Protein AF-A0A9D8KA42-F1 (afdb_monomer_lite)

Structure (mmCIF, N/CA/C/O backbone):
data_AF-A0A9D8KA42-F1
#
_entry.id   AF-A0A9D8KA42-F1
#
loop_
_atom_site.group_PDB
_atom_site.id
_atom_site.type_symbol
_atom_site.label_atom_id
_atom_site.label_alt_id
_atom_site.label_comp_id
_atom_site.label_asym_id
_atom_site.label_entity_id
_atom_site.label_seq_id
_atom_site.pdbx_PDB_ins_code
_atom_site.Cartn_x
_atom_site.Cartn_y
_atom_site.Cartn_z
_atom_site.occupancy
_atom_site.B_iso_or_equiv
_atom_site.auth_seq_id
_atom_site.auth_comp_id
_atom_site.auth_asym_id
_atom_site.auth_atom_id
_atom_site.pdbx_PDB_model_num
ATOM 1 N N . MET A 1 1 ? 6.229 -28.661 -0.847 1.00 36.81 1 MET A N 1
ATOM 2 C CA . MET A 1 1 ? 7.325 -27.933 -0.172 1.00 36.81 1 MET A CA 1
ATOM 3 C C . MET A 1 1 ? 6.793 -26.541 0.061 1.00 36.81 1 MET A C 1
ATOM 5 O O . MET A 1 1 ? 6.858 -25.709 -0.834 1.00 36.81 1 MET A O 1
ATOM 9 N N . ASP A 1 2 ? 6.141 -26.380 1.206 1.00 34.28 2 ASP A N 1
ATOM 10 C CA . ASP A 1 2 ? 5.411 -25.180 1.588 1.00 34.28 2 ASP A CA 1
ATOM 11 C C . ASP A 1 2 ? 6.382 -24.080 2.011 1.00 34.28 2 ASP A C 1
ATOM 13 O O . ASP A 1 2 ? 7.160 -24.242 2.952 1.00 34.28 2 ASP A O 1
ATOM 17 N N . PHE A 1 3 ? 6.333 -22.954 1.304 1.00 37.03 3 PHE A N 1
ATOM 18 C CA . PHE A 1 3 ? 6.950 -21.706 1.737 1.00 37.03 3 PHE A CA 1
ATOM 19 C C . PHE A 1 3 ? 6.031 -21.055 2.778 1.00 37.03 3 PHE A C 1
ATOM 21 O O . PHE A 1 3 ? 5.255 -20.153 2.481 1.00 37.03 3 PHE A O 1
ATOM 28 N N . VAL A 1 4 ? 6.108 -21.541 4.016 1.00 38.97 4 VAL A N 1
ATOM 29 C CA . VAL A 1 4 ? 5.538 -20.866 5.188 1.00 38.97 4 VAL A CA 1
ATOM 30 C C . VAL A 1 4 ? 6.680 -20.144 5.891 1.00 38.97 4 VAL A C 1
ATOM 32 O O . VAL A 1 4 ? 7.313 -20.665 6.803 1.00 38.97 4 VAL A O 1
ATOM 35 N N . LEU A 1 5 ? 6.963 -18.929 5.429 1.00 41.00 5 LEU A N 1
ATOM 36 C CA . LEU A 1 5 ? 7.750 -17.942 6.167 1.00 41.00 5 LEU A CA 1
ATOM 37 C C . LEU A 1 5 ? 6.760 -17.051 6.936 1.00 41.00 5 LEU A C 1
ATOM 39 O O . LEU A 1 5 ? 6.609 -15.867 6.661 1.00 41.00 5 LEU A O 1
ATOM 43 N N . LEU A 1 6 ? 6.033 -17.658 7.883 1.00 40.06 6 LEU A N 1
ATOM 44 C CA . LEU A 1 6 ? 5.307 -16.918 8.915 1.00 40.06 6 LEU A CA 1
ATOM 45 C C . LEU A 1 6 ? 6.315 -16.546 10.006 1.00 40.06 6 LEU A C 1
ATOM 47 O O . LEU A 1 6 ? 6.725 -17.384 10.811 1.00 40.06 6 LEU A O 1
ATOM 51 N N . ALA A 1 7 ? 6.728 -15.282 10.023 1.00 50.81 7 ALA A N 1
ATOM 52 C CA . ALA A 1 7 ? 7.429 -14.708 11.157 1.00 50.81 7 ALA A CA 1
ATOM 53 C C . ALA A 1 7 ? 6.509 -14.758 12.388 1.00 50.81 7 ALA A C 1
ATOM 55 O O . ALA A 1 7 ? 5.419 -14.188 12.398 1.00 50.81 7 ALA A O 1
ATOM 56 N N . CYS A 1 8 ? 6.950 -15.462 13.428 1.00 40.59 8 CYS A N 1
ATOM 57 C CA . CYS A 1 8 ? 6.295 -15.486 14.728 1.00 40.59 8 CYS A CA 1
ATOM 58 C C . CYS A 1 8 ? 6.503 -14.114 15.397 1.00 40.59 8 CYS A C 1
ATOM 60 O O . CYS A 1 8 ? 7.570 -13.844 15.946 1.00 40.59 8 CYS A O 1
ATOM 62 N N . TRP A 1 9 ? 5.518 -13.220 15.287 1.00 43.12 9 TRP A N 1
ATOM 63 C CA . TRP A 1 9 ? 5.497 -11.932 15.988 1.00 43.12 9 TRP A CA 1
ATOM 64 C C . TRP A 1 9 ? 4.938 -12.129 17.406 1.00 43.12 9 TRP A C 1
ATOM 66 O O . TRP A 1 9 ? 3.907 -12.774 17.603 1.00 43.12 9 TRP A O 1
ATOM 76 N N . ALA A 1 10 ? 5.655 -11.624 18.410 1.00 41.06 10 ALA A N 1
ATOM 77 C CA . ALA A 1 10 ? 5.370 -11.840 19.825 1.00 41.06 10 ALA A CA 1
ATOM 78 C C . ALA A 1 10 ? 4.060 -11.164 20.289 1.00 41.06 10 ALA A C 1
ATOM 80 O O . ALA A 1 10 ? 3.771 -10.021 19.944 1.00 41.06 10 ALA A O 1
ATOM 81 N N . LYS A 1 11 ? 3.289 -11.874 21.127 1.00 40.25 11 LYS A N 1
ATOM 82 C CA . LYS A 1 11 ? 2.045 -11.423 21.779 1.00 40.25 11 LYS A CA 1
ATOM 83 C C . LYS A 1 11 ? 2.313 -10.378 22.877 1.00 40.25 11 LYS A C 1
ATOM 85 O O . LYS A 1 11 ? 2.348 -10.711 24.057 1.00 40.25 11 LYS A O 1
ATOM 90 N N . GLY A 1 12 ? 2.436 -9.112 22.515 1.00 45.56 12 GLY A N 1
ATOM 91 C CA . GLY A 1 12 ? 1.918 -8.011 23.338 1.00 45.56 12 GLY A CA 1
ATOM 92 C C . GLY A 1 12 ? 0.818 -7.374 22.512 1.00 45.56 12 GLY A C 1
ATOM 93 O O . GLY A 1 12 ? 1.140 -7.079 21.370 1.00 45.56 12 GLY A O 1
ATOM 94 N N . SER A 1 13 ? -0.431 -7.284 23.016 1.00 48.19 13 SER A N 1
ATOM 95 C CA . SER A 1 13 ? -1.658 -6.901 22.273 1.00 48.19 13 SER A CA 1
ATOM 96 C C . SER A 1 13 ? -1.333 -6.116 21.011 1.00 48.19 13 SER A C 1
ATOM 98 O O . SER A 1 13 ? -1.160 -4.899 21.071 1.00 48.19 13 SER A O 1
ATOM 100 N N . ALA A 1 14 ? -1.103 -6.853 19.917 1.00 58.12 14 ALA A N 1
ATOM 101 C CA . ALA A 1 14 ? -0.417 -6.301 18.767 1.00 58.12 14 ALA A CA 1
ATOM 102 C C . ALA A 1 14 ? -1.379 -5.289 18.183 1.00 58.12 14 ALA A C 1
ATOM 104 O O . ALA A 1 14 ? -2.474 -5.656 17.755 1.00 58.12 14 ALA A O 1
ATOM 105 N N . LYS A 1 15 ? -1.002 -4.017 18.288 1.00 75.75 15 LYS A N 1
ATOM 106 C CA . LYS A 1 15 ? -1.732 -2.914 17.692 1.00 75.75 15 LYS A CA 1
ATOM 107 C C . LYS A 1 15 ? -2.090 -3.329 16.262 1.00 75.75 15 LYS A C 1
ATOM 109 O O . LYS A 1 15 ? -1.218 -3.762 15.511 1.00 75.75 15 LYS A O 1
ATOM 114 N N . ALA A 1 16 ? -3.388 -3.343 15.966 1.00 83.12 16 ALA A N 1
ATOM 115 C CA . ALA A 1 16 ? -3.886 -3.748 14.665 1.00 83.12 16 ALA A CA 1
ATOM 116 C C . ALA A 1 16 ? -3.391 -2.713 13.652 1.00 83.12 16 ALA A C 1
ATOM 118 O O . ALA A 1 16 ? -3.679 -1.524 13.791 1.00 83.12 16 ALA A O 1
ATOM 119 N N . ASP A 1 17 ? -2.577 -3.173 12.707 1.00 92.38 17 ASP A N 1
ATOM 120 C CA . ASP A 1 17 ? -1.931 -2.333 11.716 1.00 92.38 17 ASP A CA 1
ATOM 121 C C . ASP A 1 17 ? -2.197 -2.886 10.317 1.00 92.38 17 ASP A C 1
ATOM 123 O O . ASP A 1 17 ? -2.201 -4.102 10.080 1.00 92.38 17 ASP A O 1
ATOM 127 N N . LEU A 1 18 ? -2.374 -1.961 9.379 1.00 96.38 18 LEU A N 1
ATOM 128 C CA . LEU A 1 18 ? -2.407 -2.248 7.956 1.00 96.38 18 LEU A CA 1
ATOM 129 C C . LEU A 1 18 ? -1.065 -1.848 7.346 1.00 96.38 18 LEU A C 1
ATOM 131 O O . LEU A 1 18 ? -0.621 -0.714 7.480 1.00 96.38 18 LEU A O 1
ATOM 135 N N . ASN A 1 19 ? -0.412 -2.769 6.657 1.00 97.12 19 ASN A N 1
ATOM 136 C CA . ASN A 1 19 ? 0.890 -2.552 6.049 1.00 97.12 19 ASN A CA 1
ATOM 137 C C . ASN A 1 19 ? 0.763 -2.575 4.529 1.00 97.12 19 ASN A C 1
ATOM 139 O O . ASN A 1 19 ? 0.242 -3.528 3.946 1.00 97.12 19 ASN A O 1
ATOM 143 N N . ILE A 1 20 ? 1.274 -1.528 3.899 1.00 97.38 20 ILE A N 1
ATOM 144 C CA . ILE A 1 20 ? 1.383 -1.372 2.459 1.00 97.38 20 ILE A CA 1
ATOM 145 C C . ILE A 1 20 ? 2.847 -1.590 2.091 1.00 97.38 20 ILE A C 1
ATOM 147 O O . ILE A 1 20 ? 3.731 -0.920 2.621 1.00 97.38 20 ILE A O 1
ATOM 151 N N . TYR A 1 21 ? 3.104 -2.506 1.170 1.00 96.81 21 TYR A N 1
ATOM 152 C CA . TYR A 1 21 ? 4.429 -2.794 0.645 1.00 96.81 21 TYR A CA 1
ATOM 153 C C . TYR A 1 21 ? 4.468 -2.439 -0.836 1.00 96.81 21 TYR A C 1
ATOM 155 O O . TYR A 1 21 ? 3.719 -3.003 -1.634 1.00 96.81 21 TYR A O 1
ATOM 163 N N . LEU A 1 22 ? 5.354 -1.516 -1.195 1.00 95.44 22 LEU A N 1
ATOM 164 C CA . LEU A 1 22 ? 5.744 -1.250 -2.573 1.00 95.44 22 LEU A CA 1
ATOM 165 C C . LEU A 1 22 ? 6.976 -2.098 -2.866 1.00 95.44 22 LEU A C 1
ATOM 167 O O . LEU A 1 22 ? 8.022 -1.909 -2.242 1.00 95.44 22 LEU A O 1
ATOM 171 N N . VAL A 1 23 ? 6.827 -3.063 -3.764 1.00 95.69 23 VAL A N 1
ATOM 172 C CA . VAL A 1 23 ? 7.816 -4.107 -3.997 1.00 95.69 23 VAL A CA 1
ATOM 173 C C . VAL A 1 23 ? 8.210 -4.163 -5.460 1.00 95.69 23 VAL A C 1
ATOM 175 O O . VAL A 1 23 ? 7.367 -4.403 -6.323 1.00 95.69 23 VAL A O 1
ATOM 178 N N . ASP A 1 24 ? 9.505 -4.017 -5.725 1.00 93.81 24 ASP A N 1
ATOM 179 C CA . ASP A 1 24 ? 10.063 -4.324 -7.040 1.00 93.81 24 ASP A CA 1
ATOM 180 C C . ASP A 1 24 ? 10.223 -5.839 -7.220 1.00 93.81 24 ASP A C 1
ATOM 182 O O . ASP A 1 24 ? 11.043 -6.485 -6.561 1.00 93.81 24 ASP A O 1
ATOM 186 N N . GLU A 1 25 ? 9.462 -6.384 -8.165 1.00 91.00 25 GLU A N 1
ATOM 187 C CA . GLU A 1 25 ? 9.561 -7.740 -8.701 1.00 91.00 25 GLU A CA 1
ATOM 188 C C . GLU A 1 25 ? 9.859 -7.653 -10.201 1.00 91.00 25 GLU A C 1
ATOM 190 O O . GLU A 1 25 ? 9.003 -7.947 -11.038 1.00 91.00 25 GLU A O 1
ATOM 195 N N . ALA A 1 26 ? 11.069 -7.193 -10.540 1.00 85.81 26 ALA A N 1
ATOM 196 C CA . ALA A 1 26 ? 11.475 -6.911 -11.916 1.00 85.81 26 ALA A CA 1
ATOM 197 C C . ALA A 1 26 ? 10.982 -7.996 -12.908 1.00 85.81 26 ALA A C 1
ATOM 199 O O . ALA A 1 26 ? 11.275 -9.180 -12.707 1.00 85.81 26 ALA A O 1
ATOM 200 N N . PRO A 1 27 ? 10.247 -7.615 -13.972 1.00 90.19 27 PRO A N 1
ATOM 201 C CA . PRO A 1 27 ? 10.079 -6.254 -14.503 1.00 90.19 27 PRO A CA 1
ATOM 202 C C . PRO A 1 27 ? 8.891 -5.454 -13.930 1.00 90.19 27 PRO A C 1
ATOM 204 O O . PRO A 1 27 ? 8.524 -4.432 -14.506 1.00 90.19 27 PRO A O 1
ATOM 207 N N . ASN A 1 28 ? 8.268 -5.912 -12.845 1.00 94.62 28 ASN A N 1
ATOM 208 C CA . ASN A 1 28 ? 6.999 -5.380 -12.357 1.00 94.62 28 ASN A CA 1
ATOM 209 C C . ASN A 1 28 ? 7.148 -4.689 -11.000 1.00 94.62 28 ASN A C 1
ATOM 211 O O . ASN A 1 28 ? 7.904 -5.135 -10.137 1.00 94.62 28 ASN A O 1
ATOM 215 N N . LEU A 1 29 ? 6.337 -3.661 -10.784 1.00 95.19 29 LEU A N 1
ATOM 216 C CA . LEU A 1 29 ? 6.131 -3.047 -9.481 1.00 95.19 29 LEU A CA 1
ATOM 217 C C . LEU A 1 29 ? 4.829 -3.587 -8.892 1.00 95.19 29 LEU A C 1
ATOM 219 O O . LEU A 1 29 ? 3.784 -3.554 -9.543 1.00 95.19 29 LEU A O 1
ATOM 223 N N . LYS A 1 30 ? 4.873 -4.060 -7.649 1.00 96.06 30 LYS A N 1
ATOM 224 C CA . LYS A 1 30 ? 3.690 -4.523 -6.925 1.00 96.06 30 LYS A CA 1
ATOM 225 C C . LYS A 1 30 ? 3.405 -3.658 -5.715 1.00 96.06 30 LYS A C 1
ATOM 227 O O . LYS A 1 30 ? 4.298 -3.316 -4.949 1.00 96.06 30 LYS A O 1
ATOM 232 N N . VAL A 1 31 ? 2.129 -3.366 -5.526 1.00 96.69 31 VAL A N 1
ATOM 233 C CA . VAL A 1 31 ? 1.574 -2.806 -4.300 1.00 96.69 31 VAL A CA 1
ATOM 234 C C . VAL A 1 31 ? 0.855 -3.939 -3.592 1.00 96.69 31 VAL A C 1
ATOM 236 O O . VAL A 1 31 ? -0.033 -4.559 -4.174 1.00 96.69 31 VAL A O 1
ATOM 239 N N . LEU A 1 32 ? 1.234 -4.218 -2.353 1.00 97.12 32 LEU A N 1
ATOM 240 C CA . LEU A 1 32 ? 0.618 -5.238 -1.511 1.00 97.12 32 LEU A CA 1
ATOM 241 C C . LEU A 1 32 ? 0.080 -4.562 -0.258 1.00 97.12 32 LEU A C 1
ATOM 243 O O . LEU A 1 32 ? 0.815 -3.847 0.410 1.00 97.12 32 LEU A O 1
ATOM 247 N N . VAL A 1 33 ? -1.175 -4.808 0.086 1.00 97.19 33 VAL A N 1
ATOM 248 C CA . VAL A 1 33 ? -1.794 -4.318 1.317 1.00 97.19 33 VAL A CA 1
ATOM 249 C C . VAL A 1 33 ? -2.149 -5.529 2.158 1.00 97.19 33 VAL A C 1
ATOM 251 O O . VAL A 1 33 ? -2.874 -6.411 1.702 1.00 97.19 33 VAL A O 1
ATOM 254 N N . SER A 1 34 ? -1.620 -5.596 3.375 1.00 96.94 34 SER A N 1
ATOM 255 C CA . SER A 1 34 ? -1.836 -6.726 4.273 1.00 96.94 34 SER A CA 1
ATOM 256 C C . SER A 1 34 ? -1.912 -6.291 5.726 1.00 96.94 34 SER A C 1
ATOM 258 O O . SER A 1 34 ? -1.264 -5.326 6.118 1.00 96.94 34 SER A O 1
ATOM 260 N N . GLY A 1 35 ? -2.672 -7.008 6.543 1.00 96.06 35 GLY A N 1
ATOM 261 C CA . GLY A 1 35 ? -2.773 -6.725 7.972 1.00 96.06 35 GLY A CA 1
ATOM 262 C C . GLY A 1 35 ? -4.194 -6.897 8.468 1.00 96.06 35 GLY A C 1
ATOM 263 O O . GLY A 1 35 ? -4.951 -7.693 7.918 1.00 96.06 35 GLY A O 1
ATOM 264 N N . GLN A 1 36 ? -4.547 -6.165 9.514 1.00 95.88 36 GLN A N 1
ATOM 265 C CA . GLN A 1 36 ? -5.901 -6.139 10.059 1.00 95.88 36 GLN A CA 1
ATOM 266 C C . GLN A 1 36 ? -6.101 -4.851 10.855 1.00 95.88 36 GLN A C 1
ATOM 268 O O . GLN A 1 36 ? -5.155 -4.334 11.442 1.00 95.88 36 GLN A O 1
ATOM 273 N N . LEU A 1 37 ? -7.338 -4.377 10.899 1.00 95.75 37 LEU A N 1
ATOM 274 C CA . LEU A 1 37 ? -7.798 -3.217 11.649 1.00 95.75 37 LEU A CA 1
ATOM 275 C C . LEU A 1 37 ? -8.926 -3.683 12.569 1.00 95.75 37 LEU A C 1
ATOM 277 O O . LEU A 1 37 ? -9.911 -4.247 12.095 1.00 95.75 37 LEU A O 1
ATOM 281 N N . ALA A 1 38 ? -8.799 -3.499 13.877 1.00 95.69 38 ALA A N 1
ATOM 282 C CA . ALA A 1 38 ? -9.860 -3.805 14.838 1.00 95.69 38 ALA A CA 1
ATOM 283 C C . ALA A 1 38 ? -10.913 -2.679 14.930 1.00 95.69 38 ALA A C 1
ATOM 285 O O . ALA A 1 38 ? -11.991 -2.902 15.483 1.00 95.69 38 ALA A O 1
ATOM 286 N N . SER A 1 39 ? -10.645 -1.496 14.369 1.00 95.25 39 SER A N 1
ATOM 287 C CA . SER A 1 39 ? -11.562 -0.361 14.309 1.00 95.25 39 SER A CA 1
ATOM 288 C C . SER A 1 39 ? -11.260 0.534 13.113 1.00 95.25 39 SER A C 1
ATOM 290 O O . SER A 1 39 ? -10.163 1.045 12.938 1.00 95.25 39 SER A O 1
ATOM 292 N N . LEU A 1 40 ? -12.282 0.825 12.316 1.00 94.12 40 LEU A N 1
ATOM 293 C CA . LEU A 1 40 ? -12.115 1.646 11.120 1.00 94.12 40 LEU A CA 1
ATOM 294 C C . LEU A 1 40 ? -12.199 3.163 11.393 1.00 94.12 40 LEU A C 1
ATOM 296 O O . LEU A 1 40 ? -12.063 3.973 10.474 1.00 94.12 40 LEU A O 1
ATOM 300 N N . GLY A 1 41 ? -12.475 3.583 12.629 1.00 93.69 41 GLY A N 1
ATOM 301 C CA . GLY A 1 41 ? -12.776 4.984 12.950 1.00 93.69 41 GLY A CA 1
ATOM 302 C C . GLY A 1 41 ? -14.120 5.456 12.377 1.00 93.69 41 GLY A C 1
ATOM 303 O O . GLY A 1 41 ? -14.988 4.649 12.034 1.00 93.69 41 GLY A O 1
ATOM 304 N N . SER A 1 42 ? -14.302 6.772 12.270 1.00 92.62 42 SER A N 1
ATOM 305 C CA . SER A 1 42 ? -15.530 7.379 11.734 1.00 92.62 42 SER A CA 1
ATOM 306 C C . SER A 1 42 ? -15.396 7.701 10.247 1.00 92.62 42 SER A C 1
ATOM 308 O O . SER A 1 42 ? -14.360 8.203 9.806 1.00 92.62 42 SER A O 1
ATOM 310 N N . ALA A 1 43 ? -16.457 7.444 9.481 1.00 91.62 43 ALA A N 1
ATOM 311 C CA . ALA A 1 43 ? -16.535 7.886 8.094 1.00 91.62 43 ALA A CA 1
ATOM 312 C C . ALA A 1 43 ? -16.677 9.418 8.028 1.00 91.62 43 ALA A C 1
ATOM 314 O O . ALA A 1 43 ? -17.377 10.014 8.847 1.00 91.62 43 ALA A O 1
ATOM 315 N N . VAL A 1 44 ? -16.005 10.046 7.064 1.00 88.94 44 VAL A N 1
ATOM 316 C CA . VAL A 1 44 ? -15.974 11.507 6.880 1.00 88.94 44 VAL A CA 1
ATOM 317 C C . VAL A 1 44 ? -16.526 11.963 5.531 1.00 88.94 44 VAL A C 1
ATOM 319 O O . VAL A 1 44 ? -16.966 13.105 5.424 1.00 88.94 44 VAL A O 1
ATOM 322 N N . ALA A 1 45 ? -16.524 11.104 4.507 1.00 81.69 45 ALA A N 1
ATOM 323 C CA . ALA A 1 45 ? -17.013 11.430 3.166 1.00 81.69 45 ALA A CA 1
ATOM 324 C C . ALA A 1 45 ? -17.178 10.175 2.294 1.00 81.69 45 ALA A C 1
ATOM 326 O O . ALA A 1 45 ? -16.763 9.084 2.687 1.00 81.69 45 ALA A O 1
ATOM 327 N N . LEU A 1 46 ? -17.729 10.365 1.090 1.00 75.19 46 LEU A N 1
ATOM 328 C CA . LEU A 1 46 ? -17.704 9.375 0.017 1.00 75.19 46 LEU A CA 1
ATOM 329 C C . LEU A 1 46 ? -16.710 9.811 -1.064 1.00 75.19 46 LEU A C 1
ATOM 331 O O . LEU A 1 46 ? -16.796 10.936 -1.554 1.00 75.19 46 LEU A O 1
ATOM 335 N N . ALA A 1 47 ? -15.787 8.933 -1.448 1.00 70.50 47 ALA A N 1
ATOM 336 C CA . ALA A 1 47 ? -14.969 9.103 -2.645 1.00 70.50 47 ALA A CA 1
ATOM 337 C C . ALA A 1 47 ? -14.525 7.747 -3.166 1.00 70.50 47 ALA A C 1
ATOM 339 O O . ALA A 1 47 ? -14.276 6.838 -2.381 1.00 70.50 47 ALA A O 1
ATOM 340 N N . THR A 1 48 ? -14.383 7.659 -4.480 1.00 72.50 48 THR A N 1
ATOM 341 C CA . THR A 1 48 ? -14.151 6.416 -5.200 1.00 72.50 48 THR A CA 1
ATOM 342 C C . THR A 1 48 ? -12.735 6.372 -5.762 1.00 72.50 48 THR A C 1
ATOM 344 O O . THR A 1 48 ? -12.153 7.395 -6.123 1.00 72.50 48 THR A O 1
ATOM 347 N N . CYS A 1 49 ? -12.162 5.169 -5.834 1.00 76.56 49 CYS A N 1
ATOM 348 C CA . CYS A 1 49 ? -11.055 4.933 -6.748 1.00 76.56 49 CYS A CA 1
ATOM 349 C C . CYS A 1 49 ? -11.648 4.435 -8.067 1.00 76.56 49 CYS A C 1
ATOM 351 O O . CYS A 1 49 ? -12.096 3.296 -8.152 1.00 76.56 49 CYS A O 1
ATOM 353 N N . ASP A 1 50 ? -11.693 5.304 -9.077 1.00 82.00 50 ASP A N 1
ATOM 354 C CA . ASP A 1 50 ? -12.366 5.020 -10.357 1.00 82.00 50 ASP A CA 1
ATOM 355 C C . ASP A 1 50 ? -11.509 4.187 -11.328 1.00 82.00 50 ASP A C 1
ATOM 357 O O . ASP A 1 50 ? -11.826 4.058 -12.510 1.00 82.00 50 ASP A O 1
ATOM 361 N N . VAL A 1 51 ? -10.393 3.637 -10.849 1.00 87.25 51 VAL A N 1
ATOM 362 C CA . VAL A 1 51 ? -9.447 2.854 -11.646 1.00 87.25 51 VAL A CA 1
ATOM 363 C C . VAL A 1 51 ? -9.055 1.576 -10.913 1.00 87.25 51 VAL A C 1
ATOM 365 O O . VAL A 1 51 ? -8.935 1.556 -9.689 1.00 87.25 51 VAL A O 1
ATOM 368 N N . ASN A 1 52 ? -8.815 0.510 -11.680 1.00 91.25 52 ASN A N 1
ATOM 369 C CA . ASN A 1 52 ? -8.353 -0.780 -11.165 1.00 91.25 52 ASN A CA 1
ATOM 370 C C . ASN A 1 52 ? -6.906 -0.659 -10.679 1.00 91.25 52 ASN A C 1
ATOM 372 O O . ASN A 1 52 ? -5.976 -0.940 -11.426 1.00 91.25 52 ASN A O 1
ATOM 376 N N . GLY A 1 53 ? -6.712 -0.207 -9.445 1.00 92.06 53 GLY A N 1
ATOM 377 C CA . GLY A 1 53 ? -5.396 0.069 -8.882 1.00 92.06 53 GLY A CA 1
ATOM 378 C C . GLY A 1 53 ? -4.765 1.364 -9.408 1.00 92.06 53 GLY A C 1
ATOM 379 O O . GLY A 1 53 ? -4.874 1.731 -10.580 1.00 92.06 53 GLY A O 1
ATOM 380 N N . ALA A 1 54 ? -4.086 2.072 -8.512 1.00 93.44 54 ALA A N 1
ATOM 381 C CA . ALA A 1 54 ? -3.386 3.312 -8.819 1.00 93.44 54 ALA A CA 1
ATOM 382 C C . ALA A 1 54 ? -2.207 3.505 -7.870 1.00 93.44 54 ALA A C 1
ATOM 384 O O . ALA A 1 54 ? -2.267 3.123 -6.701 1.00 93.44 54 ALA A O 1
ATOM 385 N N . LEU A 1 55 ? -1.154 4.142 -8.365 1.00 93.00 55 LEU A N 1
ATOM 386 C CA . LEU A 1 55 ? -0.036 4.612 -7.562 1.00 93.00 55 LEU A CA 1
ATOM 387 C C . LEU A 1 55 ? 0.347 6.006 -8.055 1.00 93.00 55 LEU A C 1
ATOM 389 O O . LEU A 1 55 ? 0.991 6.167 -9.090 1.00 93.00 55 LEU A O 1
ATOM 393 N N . VAL A 1 56 ? -0.097 7.021 -7.324 1.00 91.44 56 VAL A N 1
ATOM 394 C CA . VAL A 1 56 ? 0.055 8.437 -7.669 1.00 91.44 56 VAL A CA 1
ATOM 395 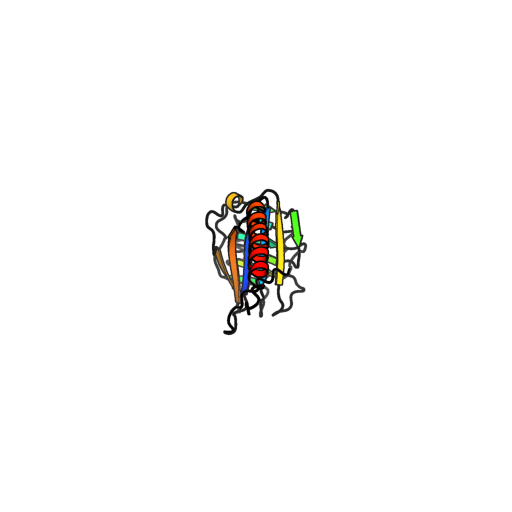C C . VAL A 1 56 ? 0.905 9.094 -6.592 1.00 91.44 56 VAL A C 1
ATOM 397 O O . VAL A 1 56 ? 0.404 9.719 -5.654 1.00 91.44 56 VAL A O 1
ATOM 400 N N . SER A 1 57 ? 2.219 8.917 -6.698 1.00 87.00 57 SER A N 1
ATOM 401 C CA . SER A 1 57 ? 3.155 9.355 -5.663 1.00 87.00 57 SER A CA 1
ATOM 402 C C . SER A 1 57 ? 3.192 10.876 -5.499 1.00 87.00 57 SER A C 1
ATOM 404 O O . SER A 1 57 ? 3.378 11.354 -4.380 1.00 87.00 57 SER A O 1
ATOM 406 N N . SER A 1 58 ? 2.910 11.631 -6.569 1.00 81.81 58 SER A N 1
ATOM 407 C CA . SER A 1 58 ? 2.891 13.102 -6.565 1.00 81.81 58 SER A CA 1
ATOM 408 C C . SER A 1 58 ? 1.856 13.718 -5.615 1.00 81.81 58 SER A C 1
ATOM 410 O O . SER A 1 58 ? 2.049 14.833 -5.142 1.00 81.81 58 SER A O 1
ATOM 412 N N . VAL A 1 59 ? 0.760 13.005 -5.340 1.00 83.75 59 VAL A N 1
ATOM 413 C CA . VAL A 1 59 ? -0.304 13.424 -4.402 1.00 83.75 59 VAL A CA 1
ATOM 414 C C . VAL A 1 59 ? -0.445 12.461 -3.223 1.00 83.75 59 VAL A C 1
ATOM 416 O O . VAL A 1 59 ? -1.353 12.589 -2.406 1.00 83.75 59 VAL A O 1
ATOM 419 N N . GLY A 1 60 ? 0.447 11.474 -3.132 1.00 89.75 60 GLY A N 1
ATOM 420 C CA . GLY A 1 60 ? 0.391 10.458 -2.099 1.00 89.75 60 GLY A CA 1
ATOM 421 C C . GLY A 1 60 ? -0.883 9.612 -2.150 1.00 89.75 60 GLY A C 1
ATOM 422 O O . GLY A 1 60 ? -1.484 9.388 -1.102 1.00 89.75 60 GLY A O 1
ATOM 423 N N . ALA A 1 61 ? -1.313 9.155 -3.331 1.00 92.25 61 ALA A N 1
ATOM 424 C CA . ALA A 1 61 ? -2.457 8.250 -3.458 1.00 92.25 61 ALA A CA 1
ATOM 425 C C . ALA A 1 61 ? -2.052 6.831 -3.892 1.00 92.25 61 ALA A C 1
ATOM 427 O O . ALA A 1 61 ? -1.237 6.653 -4.796 1.00 92.25 61 ALA A O 1
ATOM 428 N N . ILE A 1 62 ? -2.639 5.821 -3.254 1.00 94.19 62 ILE A N 1
ATOM 429 C CA . ILE A 1 62 ? -2.499 4.396 -3.568 1.00 94.19 62 ILE A CA 1
ATOM 430 C C . ILE A 1 62 ? -3.895 3.797 -3.605 1.00 94.19 62 ILE A C 1
ATOM 432 O O . ILE A 1 62 ? -4.655 3.970 -2.655 1.00 94.19 62 ILE A O 1
ATOM 436 N N . CYS A 1 63 ? -4.199 3.041 -4.651 1.00 94.56 63 CYS A N 1
ATOM 437 C CA . CYS A 1 63 ? -5.359 2.167 -4.684 1.00 94.56 63 CYS A CA 1
ATOM 438 C C . CYS A 1 63 ? -4.959 0.738 -5.027 1.00 94.56 63 CYS A C 1
ATOM 440 O O . CYS A 1 63 ? -4.102 0.516 -5.886 1.00 94.56 63 CYS A O 1
ATOM 442 N N . THR A 1 64 ? -5.666 -0.223 -4.446 1.00 94.75 64 THR A N 1
ATOM 443 C CA . THR A 1 64 ? -5.683 -1.620 -4.886 1.00 94.75 64 THR A CA 1
ATOM 444 C C . THR A 1 64 ? -7.128 -2.106 -5.036 1.00 94.75 64 THR A C 1
ATOM 446 O O . THR A 1 64 ? -8.041 -1.518 -4.456 1.00 94.75 64 THR A O 1
ATOM 449 N N . GLY A 1 65 ? -7.342 -3.175 -5.812 1.00 88.94 65 GLY A N 1
ATOM 450 C CA . GLY A 1 65 ? -8.670 -3.752 -6.080 1.00 88.94 65 GLY A CA 1
ATOM 451 C C . GLY A 1 65 ? -9.386 -3.190 -7.318 1.00 88.94 65 GLY A C 1
ATOM 452 O O . GLY A 1 65 ? -8.825 -2.396 -8.072 1.00 88.94 65 GLY A O 1
ATOM 453 N N . THR A 1 66 ? -10.609 -3.675 -7.554 1.00 82.06 66 THR A N 1
ATOM 454 C CA . THR A 1 66 ? -11.414 -3.425 -8.771 1.00 82.06 66 THR A CA 1
ATOM 455 C C . THR A 1 66 ? -12.579 -2.456 -8.577 1.00 82.06 66 THR A C 1
ATOM 457 O O . THR A 1 66 ? -13.284 -2.156 -9.538 1.00 82.06 66 THR A O 1
ATOM 460 N N . SER A 1 67 ? -12.864 -2.044 -7.339 1.00 73.06 67 SER A N 1
ATOM 461 C CA . SER A 1 67 ? -14.131 -1.399 -6.999 1.00 73.06 67 SER A CA 1
ATOM 462 C C . SER A 1 67 ? -13.934 -0.030 -6.363 1.00 73.06 67 SER A C 1
ATOM 464 O O . SER A 1 67 ? -12.978 0.227 -5.631 1.00 73.06 67 SER A O 1
ATOM 466 N N . ALA A 1 68 ? -14.926 0.825 -6.590 1.00 68.12 68 ALA A N 1
ATOM 467 C CA . ALA A 1 68 ? -15.118 2.058 -5.857 1.00 68.12 68 ALA A CA 1
ATOM 468 C C . ALA A 1 68 ? -15.330 1.752 -4.366 1.00 68.12 68 ALA A C 1
ATOM 470 O O . ALA A 1 68 ? -16.359 1.217 -3.957 1.00 68.12 68 ALA A O 1
ATOM 471 N N . VAL A 1 69 ? -14.345 2.101 -3.549 1.00 75.62 69 VAL A N 1
ATOM 472 C CA . VAL A 1 69 ? -14.532 2.280 -2.109 1.00 75.62 69 VAL A CA 1
ATOM 473 C C . VAL A 1 69 ? -15.484 3.452 -1.875 1.00 75.62 69 VAL A C 1
ATOM 475 O O . VAL A 1 69 ? -15.449 4.415 -2.632 1.00 75.62 69 VAL A O 1
ATOM 478 N N . THR A 1 70 ? -16.365 3.367 -0.877 1.00 80.62 70 THR A N 1
ATOM 479 C CA . THR A 1 70 ? -17.358 4.422 -0.611 1.00 80.62 70 THR A CA 1
ATOM 480 C C . THR A 1 70 ? -17.149 5.115 0.723 1.00 80.62 70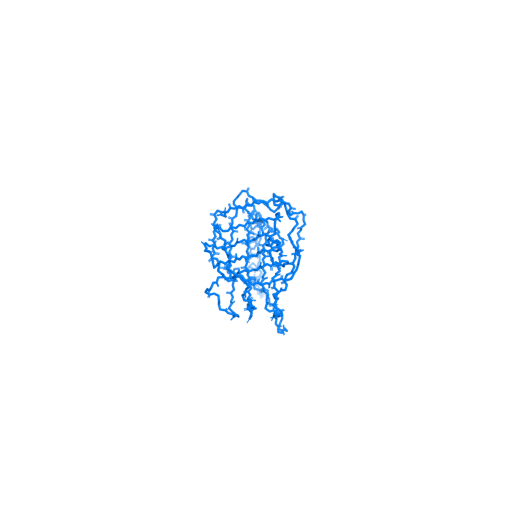 THR A C 1
ATOM 482 O O . THR A 1 70 ? -17.532 6.263 0.832 1.00 80.62 70 THR A O 1
ATOM 485 N N . ASP A 1 71 ? -16.491 4.509 1.711 1.00 90.00 71 ASP A N 1
ATOM 486 C CA . ASP A 1 71 ? -16.407 5.088 3.058 1.00 90.00 71 ASP A CA 1
ATOM 487 C C . ASP A 1 71 ? -15.014 5.656 3.332 1.00 90.00 71 ASP A C 1
ATOM 489 O O . ASP A 1 71 ? -14.111 4.930 3.766 1.00 90.00 71 ASP A O 1
ATOM 493 N N . LEU A 1 72 ? -14.820 6.955 3.087 1.00 92.00 72 LEU A N 1
ATOM 494 C CA . LEU A 1 72 ? -13.578 7.629 3.456 1.00 92.00 72 LEU A CA 1
ATOM 495 C C . LEU A 1 72 ? -13.507 7.830 4.963 1.00 92.00 72 LEU A C 1
ATOM 497 O O . LEU A 1 72 ? -14.479 8.234 5.600 1.00 92.00 72 LEU A O 1
ATOM 501 N N . ARG A 1 73 ? -12.322 7.624 5.520 1.00 93.69 73 ARG A N 1
ATOM 502 C CA . ARG A 1 73 ? -12.014 7.762 6.944 1.00 93.69 73 ARG A CA 1
ATOM 503 C C . ARG A 1 73 ? -10.771 8.623 7.094 1.00 93.69 73 ARG A C 1
ATOM 505 O O . ARG A 1 73 ? -9.821 8.476 6.328 1.00 93.69 73 ARG A O 1
ATOM 512 N N . ALA A 1 74 ? -10.784 9.533 8.062 1.00 93.44 74 ALA A N 1
ATOM 513 C CA . ALA A 1 74 ? -9.682 10.469 8.258 1.00 93.44 74 ALA A CA 1
ATOM 514 C C . ALA A 1 74 ? -8.453 9.780 8.868 1.00 93.44 74 ALA A C 1
ATOM 516 O O . ALA A 1 74 ? -8.572 8.954 9.778 1.00 93.44 74 ALA A O 1
ATOM 517 N N . ILE A 1 75 ? -7.273 10.186 8.409 1.00 94.12 75 ILE A N 1
ATOM 518 C CA . ILE A 1 75 ? -5.980 9.750 8.937 1.00 94.12 75 ILE A CA 1
ATOM 519 C C . ILE A 1 75 ? -5.066 10.949 9.175 1.00 94.12 75 ILE A C 1
ATOM 521 O O . ILE A 1 75 ? -5.159 11.969 8.492 1.00 94.12 75 ILE A O 1
ATOM 525 N N . ASN A 1 76 ? -4.140 10.805 10.118 1.00 93.81 76 ASN A N 1
ATOM 526 C CA . ASN A 1 76 ? -3.119 11.808 10.406 1.00 93.81 76 ASN A CA 1
ATOM 527 C C . ASN A 1 76 ? -1.737 11.218 10.141 1.00 93.81 76 ASN A C 1
ATOM 529 O O . ASN A 1 76 ? -1.414 10.142 10.635 1.00 93.81 76 ASN A O 1
ATOM 533 N N . GLY A 1 77 ? -0.910 11.922 9.375 1.00 93.31 77 GLY A N 1
ATOM 534 C CA . GLY A 1 77 ? 0.430 11.464 9.030 1.00 93.31 77 GLY A CA 1
ATOM 535 C C . GLY A 1 77 ? 1.080 12.348 7.966 1.00 93.31 77 GLY A C 1
ATOM 536 O O . GLY A 1 77 ? 0.625 13.474 7.747 1.00 93.31 77 GLY A O 1
ATOM 537 N N . PRO A 1 78 ? 2.144 11.861 7.308 1.00 92.31 78 PRO A N 1
ATOM 538 C CA . PRO A 1 78 ? 2.791 12.566 6.206 1.00 92.31 78 PRO A CA 1
ATOM 539 C C . PRO A 1 78 ? 1.816 12.877 5.063 1.00 92.31 78 PRO A C 1
ATOM 541 O O . PRO A 1 78 ? 0.910 12.098 4.785 1.00 92.31 78 PRO A O 1
ATOM 544 N N . THR A 1 79 ? 2.032 13.979 4.347 1.00 89.00 79 THR A N 1
ATOM 545 C CA . THR A 1 79 ? 1.183 14.412 3.219 1.00 89.00 79 THR A CA 1
ATOM 546 C C . THR A 1 79 ? 1.545 13.747 1.885 1.00 89.00 79 THR A C 1
ATOM 548 O O . THR A 1 79 ? 1.040 14.123 0.833 1.00 89.00 79 THR A O 1
ATOM 551 N N . GLY A 1 80 ? 2.448 12.772 1.874 1.00 87.06 80 GLY A N 1
ATOM 552 C CA . GLY A 1 80 ? 2.866 12.109 0.646 1.00 87.06 80 GLY A CA 1
ATOM 553 C C . GLY A 1 80 ? 3.888 11.013 0.891 1.00 87.06 80 GLY A C 1
ATOM 554 O O . GLY A 1 80 ? 4.294 10.768 2.026 1.00 87.06 80 GLY A O 1
ATOM 555 N N . PHE A 1 81 ? 4.300 10.359 -0.196 1.00 86.12 81 PHE A N 1
ATOM 556 C CA . PHE A 1 81 ? 5.240 9.232 -0.159 1.00 86.12 81 PHE A CA 1
ATOM 557 C C . PHE A 1 81 ? 6.649 9.602 -0.640 1.00 86.12 81 PHE A C 1
ATOM 559 O O . PHE A 1 81 ? 7.555 8.784 -0.564 1.00 86.12 81 PHE A O 1
ATOM 566 N N . GLY A 1 82 ? 6.843 10.823 -1.151 1.00 79.44 82 GLY A N 1
ATOM 567 C CA . GLY A 1 82 ? 8.138 11.300 -1.650 1.00 79.44 82 GLY A CA 1
ATOM 568 C C . GLY A 1 82 ? 8.473 10.918 -3.098 1.00 79.44 82 GLY A C 1
ATOM 569 O O . GLY A 1 82 ? 9.533 11.307 -3.577 1.00 79.44 82 GLY A O 1
ATOM 570 N N . GLY A 1 83 ? 7.593 10.205 -3.809 1.00 78.81 83 GLY A N 1
ATOM 571 C CA . GLY A 1 83 ? 7.747 9.944 -5.244 1.00 78.81 83 GLY A CA 1
ATOM 572 C C . GLY A 1 83 ? 7.154 11.052 -6.125 1.00 78.81 83 GLY A C 1
ATOM 573 O O . GLY A 1 83 ? 6.424 11.925 -5.655 1.00 78.81 83 GLY A O 1
ATOM 574 N N . THR A 1 84 ? 7.453 11.014 -7.422 1.00 84.06 84 THR A N 1
ATOM 575 C CA . THR A 1 84 ? 7.099 12.086 -8.377 1.00 84.06 84 THR A CA 1
ATOM 576 C C . THR A 1 84 ? 6.248 11.620 -9.552 1.00 84.06 84 THR A C 1
ATOM 578 O O . THR A 1 84 ? 5.741 12.455 -10.300 1.00 84.06 84 THR A O 1
ATOM 581 N N . ALA A 1 85 ? 6.072 10.310 -9.721 1.00 85.62 85 ALA A N 1
ATOM 582 C CA . ALA A 1 85 ? 5.356 9.742 -10.854 1.00 85.62 85 ALA A CA 1
ATOM 583 C C . ALA A 1 85 ? 3.937 9.281 -10.492 1.00 85.62 85 ALA A C 1
ATOM 585 O O . ALA A 1 85 ? 3.565 9.162 -9.320 1.00 85.62 85 ALA A O 1
ATOM 586 N N . SER A 1 86 ? 3.165 8.988 -11.538 1.00 88.50 86 SER A N 1
ATOM 587 C CA . SER A 1 86 ? 1.762 8.592 -11.452 1.00 88.50 86 SER A CA 1
ATOM 588 C C . SER A 1 86 ? 1.475 7.450 -12.417 1.00 88.50 86 SER A C 1
ATOM 590 O O . SER A 1 86 ? 1.669 7.600 -13.621 1.00 88.50 86 SER A O 1
ATOM 592 N N . PHE A 1 87 ? 0.976 6.335 -11.892 1.00 84.56 87 PHE A N 1
ATOM 593 C CA . PHE A 1 87 ? 0.444 5.221 -12.669 1.00 84.56 87 PHE A CA 1
ATOM 594 C C . PHE A 1 87 ? -1.026 5.023 -12.319 1.00 84.56 87 PHE A C 1
ATOM 596 O O . PHE A 1 87 ? -1.386 4.814 -11.159 1.00 84.56 87 PHE A O 1
ATOM 603 N N . LEU A 1 88 ? -1.874 5.116 -13.338 1.00 87.69 88 LEU A N 1
ATOM 604 C CA . LEU A 1 88 ? -3.314 4.917 -13.236 1.00 87.69 88 LEU A CA 1
ATOM 605 C C . LEU A 1 88 ? -3.679 3.652 -14.002 1.00 87.69 88 LEU A C 1
ATOM 607 O O . LEU A 1 88 ? -3.259 3.503 -15.147 1.00 87.69 88 LEU A O 1
ATOM 611 N N . GLY A 1 89 ? -4.472 2.780 -13.381 1.00 88.81 89 GLY A N 1
ATOM 612 C CA . GLY A 1 89 ? -4.835 1.494 -13.961 1.00 88.81 89 GLY A CA 1
ATOM 613 C C . GLY A 1 89 ? -3.676 0.509 -13.867 1.00 88.81 89 GLY A C 1
ATOM 614 O O . GLY A 1 89 ? -2.818 0.449 -14.741 1.00 88.81 89 GLY A O 1
ATOM 615 N N . ALA A 1 90 ? -3.657 -0.270 -12.794 1.00 94.56 90 ALA A N 1
ATOM 616 C CA . ALA A 1 90 ? -2.775 -1.417 -12.682 1.00 94.56 90 ALA A CA 1
ATOM 617 C C . ALA A 1 90 ? -3.114 -2.462 -13.760 1.00 94.56 90 ALA A C 1
ATOM 619 O O . ALA A 1 90 ? -4.282 -2.686 -14.086 1.00 94.56 90 ALA A O 1
ATOM 620 N N . ASP A 1 91 ? -2.094 -3.147 -14.276 1.00 96.31 91 ASP A N 1
ATOM 621 C CA . ASP A 1 91 ? -2.254 -4.239 -15.241 1.00 96.31 91 ASP A CA 1
ATOM 622 C C . ASP A 1 91 ? -3.034 -5.423 -14.661 1.00 96.31 91 ASP A C 1
ATOM 624 O O . ASP A 1 91 ? -3.706 -6.162 -15.380 1.00 96.31 91 ASP A O 1
ATOM 628 N N . SER A 1 92 ? -2.924 -5.634 -13.348 1.00 96.31 92 SER A N 1
ATOM 629 C CA . SER A 1 92 ? -3.742 -6.605 -12.629 1.00 96.31 92 SER A CA 1
ATOM 630 C C . SER A 1 92 ? -3.941 -6.198 -11.177 1.00 96.31 92 SER A C 1
ATOM 632 O O . SER A 1 92 ? -3.087 -5.560 -10.560 1.00 96.31 92 SER A O 1
ATOM 634 N N . VAL A 1 93 ? -5.074 -6.607 -10.619 1.00 96.38 93 VAL A N 1
ATOM 635 C CA . VAL A 1 93 ? -5.425 -6.426 -9.210 1.00 96.38 93 VAL A CA 1
ATOM 636 C C . VAL A 1 93 ? -5.963 -7.738 -8.654 1.00 96.38 93 VAL A C 1
ATOM 638 O O . VAL A 1 93 ? -6.516 -8.555 -9.390 1.00 96.38 93 VAL A O 1
ATOM 641 N N . SER A 1 94 ? -5.793 -7.958 -7.355 1.00 95.94 94 SER A N 1
ATOM 642 C CA . SER A 1 94 ? -6.331 -9.132 -6.664 1.00 95.94 94 SER A CA 1
ATOM 643 C C . SER A 1 94 ? -6.704 -8.770 -5.235 1.00 95.94 94 SER A C 1
ATOM 645 O O . SER A 1 94 ? -5.925 -8.109 -4.551 1.00 95.94 94 SER A O 1
ATOM 647 N N . GLY A 1 95 ? -7.850 -9.267 -4.771 1.00 94.56 95 GLY A N 1
ATOM 648 C CA . GLY A 1 95 ? -8.367 -9.022 -3.425 1.00 94.56 95 GLY A CA 1
ATOM 649 C C . GLY A 1 95 ? -9.342 -7.836 -3.330 1.00 94.56 95 GLY A C 1
ATOM 650 O O . GLY A 1 95 ? -9.669 -7.223 -4.348 1.00 94.56 95 GLY A O 1
ATOM 651 N N . PRO A 1 96 ? -9.833 -7.542 -2.112 1.00 94.06 96 PRO A N 1
ATOM 652 C CA . PRO A 1 96 ? -10.734 -6.428 -1.815 1.00 94.06 96 PRO A CA 1
ATOM 653 C C . PRO A 1 96 ? -10.107 -5.064 -2.121 1.00 94.06 96 PRO A C 1
ATOM 655 O O . PRO A 1 96 ? -8.885 -4.935 -2.236 1.00 94.06 96 PRO A O 1
ATOM 658 N N . SER A 1 97 ? -10.937 -4.030 -2.229 1.00 94.44 97 SER A N 1
ATOM 659 C CA . SER A 1 97 ? -10.464 -2.686 -2.576 1.00 94.44 97 SER A CA 1
ATOM 660 C C . SER A 1 97 ? -9.874 -1.941 -1.375 1.00 94.44 97 SER A C 1
ATOM 662 O O . SER A 1 97 ? -10.351 -2.057 -0.246 1.00 94.44 97 SER A O 1
ATOM 664 N N . PHE A 1 98 ? -8.822 -1.165 -1.610 1.00 95.38 98 PHE A N 1
ATOM 665 C CA . PHE A 1 98 ? -8.213 -0.289 -0.610 1.00 95.38 98 PHE A CA 1
ATOM 666 C C . PHE A 1 98 ? -7.780 1.014 -1.269 1.00 95.38 98 PHE A C 1
ATOM 668 O O . PHE A 1 98 ? -7.288 1.004 -2.395 1.00 95.38 98 PHE A O 1
ATOM 675 N N . LEU A 1 99 ? -7.938 2.121 -0.552 1.00 95.00 99 LEU A N 1
ATOM 676 C CA . LEU A 1 99 ? -7.485 3.447 -0.948 1.00 95.00 99 LEU A CA 1
ATOM 677 C C . LEU A 1 99 ? -6.731 4.069 0.222 1.00 95.00 99 LEU A C 1
ATOM 679 O O . LEU A 1 99 ? -7.248 4.131 1.332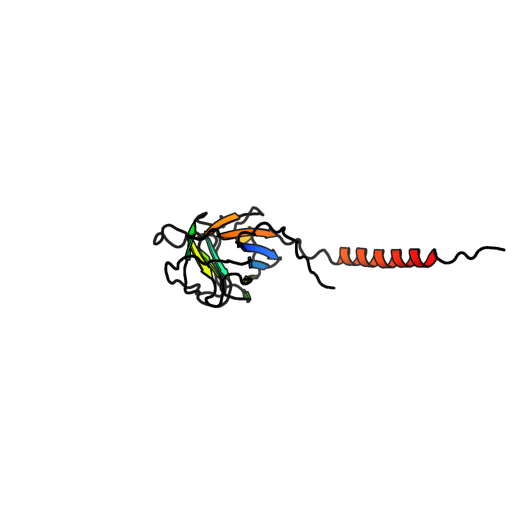 1.00 95.00 99 LEU A O 1
ATOM 683 N N . LEU A 1 100 ? -5.552 4.608 -0.049 1.00 94.56 100 LEU A N 1
ATOM 684 C CA . LEU A 1 100 ? -4.859 5.552 0.816 1.00 94.56 100 LEU A CA 1
ATOM 685 C C . LEU A 1 100 ? -4.633 6.828 0.015 1.00 94.56 100 LEU A C 1
ATOM 687 O O . LEU A 1 100 ? -4.049 6.770 -1.059 1.00 94.56 100 LEU A O 1
ATOM 691 N N . ALA A 1 101 ? -5.040 7.973 0.545 1.00 93.25 101 ALA A N 1
ATOM 692 C CA . ALA A 1 101 ? -4.737 9.283 -0.010 1.00 93.25 101 ALA A CA 1
ATOM 693 C C . ALA A 1 101 ? -4.160 10.175 1.095 1.00 93.25 101 ALA A C 1
ATOM 695 O O . ALA A 1 101 ? -4.886 10.809 1.859 1.00 93.25 101 ALA A O 1
ATOM 696 N N . ALA A 1 102 ? -2.832 10.212 1.177 1.00 91.31 102 ALA A N 1
ATOM 697 C CA . ALA A 1 102 ? -2.074 10.972 2.167 1.00 91.31 102 ALA A CA 1
ATOM 698 C C . ALA A 1 102 ? -2.286 12.491 2.043 1.00 91.31 102 ALA A C 1
ATOM 700 O O . ALA A 1 102 ? -2.198 13.210 3.036 1.00 91.31 102 ALA A O 1
ATOM 701 N N . ASN A 1 103 ? -2.601 12.972 0.838 1.00 85.94 103 ASN A N 1
ATOM 702 C CA . ASN A 1 103 ? -2.999 14.350 0.572 1.00 85.94 103 ASN A CA 1
ATOM 703 C C . ASN A 1 103 ? -4.159 14.359 -0.418 1.00 85.94 103 ASN A C 1
ATOM 705 O O . ASN A 1 103 ? -4.031 14.654 -1.606 1.00 85.94 103 ASN A O 1
ATOM 709 N N . PHE A 1 104 ? -5.318 13.973 0.101 1.00 74.88 104 PHE A N 1
ATOM 710 C CA . PHE A 1 104 ? -6.571 14.233 -0.576 1.00 74.88 104 PHE A CA 1
ATOM 711 C C . PHE A 1 104 ? -6.835 15.731 -0.430 1.00 74.88 104 PHE A C 1
ATOM 713 O O . PHE A 1 104 ? -6.915 16.189 0.705 1.00 74.88 104 PHE A O 1
ATOM 720 N N . LEU A 1 105 ? -6.847 16.447 -1.567 1.00 59.31 105 LEU A N 1
ATOM 721 C CA . LEU A 1 105 ? -7.127 17.880 -1.783 1.00 59.31 105 LEU A CA 1
ATOM 722 C C . LEU A 1 105 ? -7.518 18.679 -0.528 1.00 59.31 105 LEU A C 1
ATOM 724 O O .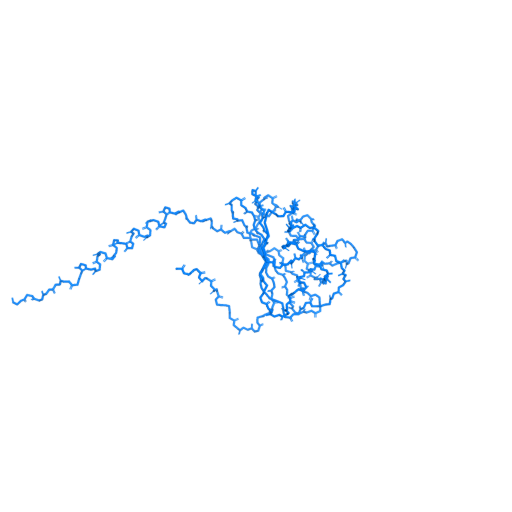 LEU A 1 105 ? -8.375 18.251 0.233 1.00 59.31 105 LEU A O 1
ATOM 728 N N . THR A 1 106 ? -6.996 19.906 -0.416 1.00 55.97 106 THR A N 1
ATOM 729 C CA . THR A 1 106 ? -7.270 21.005 0.552 1.00 55.97 106 THR A CA 1
ATOM 730 C C . THR A 1 106 ? -8.653 21.102 1.238 1.00 55.97 106 THR A C 1
ATOM 732 O O . THR A 1 106 ? -8.781 21.828 2.219 1.00 55.97 106 THR A O 1
ATOM 735 N N . LEU A 1 107 ? -9.672 20.386 0.768 1.00 52.66 107 LEU A N 1
ATOM 736 C CA . LEU A 1 107 ? -11.005 20.185 1.333 1.00 52.66 107 LEU A CA 1
ATOM 737 C C . LEU A 1 107 ? -11.040 19.596 2.757 1.00 52.66 107 LEU A C 1
ATOM 739 O O . LEU A 1 107 ? -11.905 20.011 3.522 1.00 52.66 107 LEU A O 1
ATOM 743 N N . TYR A 1 108 ? -10.145 18.672 3.139 1.00 62.88 108 TYR A N 1
ATOM 744 C CA . TYR A 1 108 ? -10.224 18.004 4.462 1.00 62.88 108 TYR A CA 1
ATOM 745 C C . TYR A 1 108 ? -9.057 18.295 5.410 1.00 62.88 108 TYR A C 1
ATOM 747 O O . TYR A 1 108 ? -9.075 17.852 6.559 1.00 62.88 108 TYR A O 1
ATOM 755 N N . GLY A 1 109 ? -8.026 19.010 4.943 1.00 69.62 109 GLY A N 1
ATOM 756 C CA . GLY A 1 109 ? -6.840 19.358 5.739 1.00 69.62 109 GLY A CA 1
ATOM 757 C C . GLY A 1 109 ? -6.053 18.165 6.307 1.00 69.62 109 GLY A C 1
ATOM 758 O O . GLY A 1 109 ? -5.121 18.369 7.080 1.00 69.62 109 GLY A O 1
ATOM 759 N N . SER A 1 110 ? -6.426 16.935 5.948 1.00 81.50 110 SER A N 1
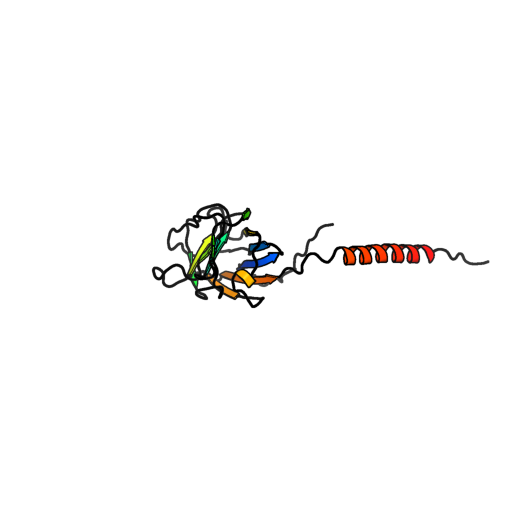ATOM 760 C CA . SER A 1 110 ? -5.913 15.671 6.475 1.00 81.50 110 SER A CA 1
ATOM 761 C C . SER A 1 110 ? -5.976 14.594 5.392 1.00 81.50 110 SER A C 1
ATOM 763 O O . SER A 1 110 ? -6.724 14.720 4.419 1.00 81.50 110 SER A O 1
ATOM 765 N N . GLY A 1 111 ? -5.163 13.547 5.540 1.00 91.88 111 GLY A N 1
ATOM 766 C CA . GLY A 1 111 ? -5.228 12.396 4.648 1.00 91.88 111 GLY A CA 1
ATOM 767 C C . GLY A 1 111 ? -6.515 11.606 4.877 1.00 91.88 111 GLY A C 1
ATOM 768 O O . GLY A 1 111 ? -7.148 11.696 5.934 1.00 91.88 111 GLY A O 1
ATOM 769 N N . VAL A 1 112 ? -6.871 10.765 3.913 1.00 93.94 112 VAL A N 1
ATOM 770 C CA . VAL A 1 112 ? -7.965 9.801 4.054 1.00 93.94 112 VAL A CA 1
ATOM 771 C C . VAL A 1 112 ? -7.520 8.408 3.640 1.00 93.94 112 VAL A C 1
ATOM 773 O O . VAL A 1 112 ? -6.573 8.232 2.874 1.00 93.94 112 VAL A O 1
ATOM 776 N N . TYR A 1 113 ? -8.235 7.407 4.125 1.00 94.94 113 TYR A N 1
ATOM 777 C CA . TYR A 1 113 ? -8.179 6.061 3.580 1.00 94.94 113 TYR A CA 1
ATOM 778 C C . TYR A 1 113 ? -9.590 5.512 3.416 1.00 94.94 113 TYR A C 1
ATOM 780 O O . TYR A 1 113 ? -10.548 6.023 4.000 1.00 94.94 113 TYR A O 1
ATOM 788 N N . SER A 1 114 ? -9.710 4.452 2.636 1.00 94.69 114 SER A N 1
ATOM 789 C CA . SER A 1 114 ? -10.905 3.633 2.591 1.00 94.69 114 SER A CA 1
ATOM 790 C C . SER A 1 114 ? -10.531 2.175 2.396 1.00 94.69 114 SER A C 1
ATOM 792 O O . SER A 1 114 ? -9.469 1.840 1.869 1.00 94.69 114 SER A O 1
ATOM 794 N N . ILE A 1 115 ? -11.416 1.306 2.851 1.00 94.25 115 ILE A N 1
ATOM 795 C CA . ILE A 1 115 ? -11.279 -0.139 2.790 1.00 94.25 115 ILE A CA 1
ATOM 796 C C . ILE A 1 115 ? -12.594 -0.705 2.277 1.00 94.25 115 ILE A C 1
ATOM 798 O O . ILE A 1 115 ? -13.649 -0.100 2.473 1.00 94.25 115 ILE A O 1
ATOM 802 N N . ASP A 1 116 ? -12.514 -1.840 1.596 1.00 93.94 116 ASP A N 1
ATOM 803 C CA . ASP A 1 116 ? -13.663 -2.517 1.017 1.00 93.94 116 ASP A CA 1
ATOM 804 C C . ASP A 1 116 ? -14.838 -2.614 2.010 1.00 93.94 116 ASP A C 1
ATOM 806 O O . ASP A 1 116 ? -14.623 -3.032 3.153 1.00 93.94 116 ASP A O 1
ATOM 810 N N . PRO A 1 117 ? -16.073 -2.259 1.607 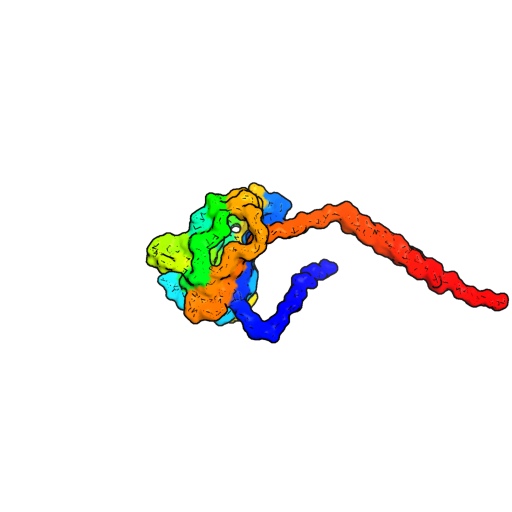1.00 91.81 117 PRO A N 1
ATOM 811 C CA . PRO A 1 117 ? -17.241 -2.341 2.482 1.00 91.81 117 PRO A CA 1
ATOM 812 C C . PRO A 1 117 ? -17.508 -3.745 3.039 1.00 91.81 117 PRO A C 1
ATOM 814 O O . PRO A 1 117 ? -18.174 -3.877 4.065 1.00 91.81 117 PRO A O 1
ATOM 817 N N . SER A 1 118 ? -16.998 -4.801 2.393 1.00 92.44 118 SER A N 1
ATOM 818 C CA . SER A 1 118 ? -17.107 -6.169 2.905 1.00 92.44 118 SER A CA 1
ATOM 819 C C . SER A 1 118 ? -16.117 -6.482 4.033 1.00 92.44 118 SER A C 1
ATOM 821 O O . SER A 1 118 ? -16.132 -7.594 4.563 1.00 92.44 118 SER A O 1
ATOM 823 N N . TYR A 1 119 ? -15.212 -5.561 4.375 1.00 94.38 119 TYR A N 1
ATOM 824 C CA . TYR A 1 119 ? -14.225 -5.769 5.425 1.00 94.38 119 TYR A CA 1
ATOM 825 C C . TYR A 1 119 ? -14.878 -5.807 6.810 1.00 94.38 119 TYR A C 1
ATOM 827 O O . TYR A 1 119 ? -15.504 -4.846 7.257 1.00 94.38 119 TYR A O 1
ATOM 835 N N . SER A 1 120 ? -14.667 -6.905 7.534 1.00 95.19 120 SER A N 1
ATOM 836 C CA . SER A 1 120 ? -15.042 -7.013 8.945 1.00 95.19 120 SER A CA 1
ATOM 837 C C . SER A 1 120 ? -13.873 -6.638 9.854 1.00 95.19 120 SER A C 1
ATOM 839 O O . SER A 1 120 ? -12.772 -7.171 9.701 1.00 95.19 120 SER A O 1
ATOM 841 N N . ALA A 1 121 ? -14.108 -5.763 10.831 1.00 94.12 121 ALA A N 1
ATOM 842 C CA . ALA A 1 121 ? -13.090 -5.385 11.808 1.00 94.12 121 ALA A CA 1
ATOM 843 C C . ALA A 1 121 ? -12.475 -6.621 12.499 1.00 94.12 121 ALA A C 1
ATOM 845 O O . ALA A 1 121 ? -13.183 -7.535 12.922 1.00 94.12 121 ALA A O 1
ATOM 846 N N . GLY A 1 122 ? -11.146 -6.654 12.582 1.00 93.69 122 GLY A N 1
ATOM 847 C CA . GLY A 1 122 ? -10.355 -7.756 13.129 1.00 93.69 122 GLY A CA 1
ATOM 848 C C . GLY A 1 122 ? -10.111 -8.912 12.157 1.00 93.69 122 GLY A C 1
ATOM 849 O O . GLY A 1 122 ? -9.383 -9.838 12.505 1.00 93.69 122 GLY A O 1
ATOM 850 N N . SER A 1 123 ? -10.683 -8.881 10.948 1.00 95.19 123 SER A N 1
ATOM 851 C CA . SER A 1 123 ? -10.370 -9.881 9.921 1.00 95.19 123 SER A CA 1
ATOM 852 C C . SER A 1 123 ? -9.069 -9.546 9.179 1.00 95.19 123 SER A C 1
ATOM 854 O O . SER A 1 123 ? -8.730 -8.365 9.039 1.00 95.19 123 SER A O 1
ATOM 856 N N . PRO A 1 124 ? -8.330 -10.555 8.684 1.00 96.38 124 PRO A N 1
ATOM 857 C CA . PRO A 1 124 ? -7.195 -10.321 7.805 1.00 96.38 124 PRO A CA 1
ATOM 858 C C . PRO A 1 124 ? -7.626 -9.623 6.513 1.00 96.38 124 PRO A C 1
ATOM 860 O O . PRO A 1 124 ? -8.587 -10.027 5.861 1.00 96.38 124 PRO A O 1
ATOM 863 N N . PHE A 1 125 ? -6.870 -8.608 6.119 1.00 95.81 125 PHE A N 1
ATOM 864 C CA . PHE A 1 125 ? -6.989 -7.928 4.839 1.00 95.81 125 PHE A CA 1
ATOM 865 C C . PHE A 1 125 ? -5.802 -8.304 3.954 1.00 95.81 125 PHE A C 1
ATOM 867 O O . PHE A 1 125 ? -4.668 -8.313 4.432 1.00 95.81 125 PHE A O 1
ATOM 874 N N . LEU A 1 126 ? -6.053 -8.619 2.681 1.00 96.50 126 LEU A N 1
ATOM 875 C CA . LEU A 1 126 ? -5.029 -8.954 1.688 1.00 96.50 126 LEU A CA 1
ATOM 876 C C . LEU A 1 126 ? -5.458 -8.439 0.316 1.00 96.50 126 LEU A C 1
ATOM 878 O O . LEU A 1 126 ? -6.358 -9.007 -0.291 1.00 96.50 126 LEU A O 1
ATOM 882 N N . SER A 1 127 ? -4.807 -7.397 -0.186 1.00 96.25 127 SER A N 1
ATOM 883 C CA . SER A 1 127 ? -5.084 -6.822 -1.504 1.00 96.25 127 SER A CA 1
ATOM 884 C C . SER A 1 127 ? -3.793 -6.521 -2.255 1.00 96.25 127 SER A C 1
ATOM 886 O O . SER A 1 127 ? -2.736 -6.344 -1.650 1.00 96.25 127 SER A O 1
ATOM 888 N N . SER A 1 128 ? -3.857 -6.484 -3.583 1.00 96.56 128 SER A N 1
ATOM 889 C CA . SER A 1 128 ? -2.697 -6.196 -4.417 1.00 96.56 128 SER A CA 1
ATOM 890 C C . SER A 1 128 ? -3.046 -5.513 -5.734 1.00 96.56 128 SER A C 1
ATOM 892 O O . SER A 1 128 ? -4.141 -5.687 -6.273 1.00 96.56 128 SER A O 1
ATOM 894 N N . ALA A 1 129 ? -2.078 -4.763 -6.256 1.00 96.88 129 ALA A N 1
ATOM 895 C CA . ALA A 1 129 ? -2.071 -4.195 -7.599 1.00 96.88 129 ALA A CA 1
ATOM 896 C C . ALA A 1 129 ? -0.677 -4.372 -8.219 1.00 96.88 129 ALA A C 1
ATOM 898 O O . ALA A 1 129 ? 0.330 -4.134 -7.552 1.00 96.88 129 ALA A O 1
ATOM 899 N N . THR A 1 130 ? -0.609 -4.801 -9.478 1.00 96.94 130 THR A N 1
ATOM 900 C CA . THR A 1 130 ? 0.645 -5.002 -10.221 1.00 96.94 130 THR A CA 1
ATOM 901 C C . THR A 1 130 ? 0.701 -4.061 -11.415 1.00 96.94 130 THR A C 1
ATOM 903 O O . THR A 1 130 ? -0.238 -4.018 -12.206 1.00 96.94 130 THR A O 1
ATOM 906 N N . PHE A 1 131 ? 1.825 -3.365 -11.554 1.00 95.94 131 PHE A N 1
ATOM 907 C CA . PHE A 1 131 ? 2.154 -2.473 -12.661 1.00 95.94 131 PHE A CA 1
ATOM 908 C C . PHE A 1 131 ? 3.322 -3.085 -13.439 1.00 95.94 131 PHE A C 1
ATOM 910 O O . PHE A 1 131 ? 4.428 -3.237 -12.910 1.00 95.94 131 PHE A O 1
ATOM 917 N N . ASN A 1 132 ? 3.076 -3.476 -14.682 1.00 96.00 132 ASN A N 1
ATOM 918 C CA . ASN A 1 132 ? 4.063 -4.115 -15.535 1.00 96.00 132 ASN A CA 1
ATOM 919 C C . ASN A 1 132 ? 5.075 -3.094 -16.062 1.00 96.00 132 ASN A C 1
ATOM 921 O O . ASN A 1 132 ? 4.773 -1.911 -16.234 1.00 96.00 132 ASN A O 1
ATOM 925 N N . ASN A 1 133 ? 6.285 -3.570 -16.364 1.00 94.25 133 ASN A N 1
ATOM 926 C CA . ASN A 1 133 ? 7.361 -2.775 -16.973 1.00 94.25 133 ASN A CA 1
ATOM 927 C C . ASN A 1 133 ? 7.677 -1.479 -16.205 1.00 94.25 133 ASN A C 1
ATOM 929 O O . ASN A 1 133 ? 7.996 -0.446 -16.794 1.00 94.25 133 ASN A O 1
ATOM 933 N N . THR A 1 134 ? 7.560 -1.542 -14.883 1.00 92.44 134 THR A N 1
ATOM 934 C CA . THR A 1 134 ? 7.636 -0.404 -13.972 1.00 92.44 134 THR A CA 1
ATOM 935 C C . THR A 1 134 ? 8.468 -0.790 -12.754 1.00 92.44 134 THR A C 1
ATOM 937 O O . THR A 1 134 ? 8.509 -1.959 -12.377 1.00 92.44 134 THR A O 1
ATOM 940 N N . SER A 1 135 ? 9.129 0.190 -12.134 1.00 92.31 135 SER A N 1
ATOM 941 C CA . SER A 1 135 ? 9.907 -0.002 -10.908 1.00 92.31 135 SER A CA 1
ATOM 942 C C . SER A 1 135 ? 9.684 1.106 -9.875 1.00 92.31 135 SER A C 1
ATOM 944 O O . SER A 1 135 ? 9.178 2.187 -10.193 1.00 92.31 135 SER A O 1
ATOM 946 N N . LEU A 1 136 ? 10.130 0.870 -8.642 1.00 91.75 136 LEU A N 1
ATOM 947 C CA . LEU A 1 136 ? 10.201 1.858 -7.563 1.00 91.75 136 LEU A CA 1
ATOM 948 C C . LEU A 1 136 ? 11.023 3.082 -7.968 1.00 91.75 136 LEU A C 1
ATOM 950 O O . LEU A 1 136 ? 10.620 4.217 -7.714 1.00 91.75 136 LEU A O 1
ATOM 954 N N . ALA A 1 137 ? 12.147 2.862 -8.654 1.00 90.44 137 ALA A N 1
ATOM 955 C CA . ALA A 1 137 ? 12.989 3.945 -9.148 1.00 90.44 137 ALA A CA 1
ATOM 956 C C . ALA A 1 137 ? 12.247 4.816 -10.176 1.00 90.44 137 ALA A C 1
ATOM 958 O O . ALA A 1 137 ? 12.347 6.041 -10.125 1.00 90.44 137 ALA A O 1
ATOM 959 N N . ALA A 1 138 ? 11.445 4.207 -11.060 1.00 88.38 138 ALA A N 1
ATOM 960 C CA . ALA A 1 138 ? 10.588 4.945 -11.993 1.00 88.38 138 ALA A CA 1
ATOM 961 C C . ALA A 1 138 ? 9.490 5.752 -11.273 1.00 88.38 138 ALA A C 1
ATOM 963 O O . ALA A 1 138 ? 9.015 6.755 -11.799 1.00 88.38 138 ALA A O 1
ATOM 964 N N . GLN A 1 139 ? 9.121 5.347 -10.054 1.00 85.94 139 GLN A N 1
ATOM 965 C CA . GLN A 1 139 ? 8.225 6.088 -9.166 1.00 85.94 139 GLN A CA 1
ATOM 966 C C . GLN A 1 139 ? 8.899 7.228 -8.386 1.00 85.94 139 GLN A C 1
ATOM 968 O O . GLN A 1 139 ? 8.214 8.036 -7.756 1.00 85.94 139 GLN A O 1
ATOM 973 N N . GLY A 1 140 ? 10.228 7.329 -8.447 1.00 88.94 140 GLY A N 1
ATOM 974 C CA . GLY A 1 140 ? 11.012 8.299 -7.685 1.00 88.94 140 GLY A CA 1
ATOM 975 C C . GLY A 1 140 ? 11.377 7.832 -6.273 1.00 88.94 140 GLY A C 1
ATOM 976 O O . GLY A 1 140 ? 11.956 8.607 -5.515 1.00 88.94 140 GLY A O 1
ATOM 977 N N . PHE A 1 141 ? 11.092 6.577 -5.911 1.00 89.19 141 PHE A N 1
ATOM 978 C CA . PHE A 1 141 ? 11.572 6.007 -4.654 1.00 89.19 141 PHE A CA 1
ATOM 979 C C . PHE A 1 141 ? 13.052 5.639 -4.791 1.00 89.19 141 PHE A C 1
ATOM 981 O O . PHE A 1 141 ? 13.414 4.716 -5.520 1.00 89.19 141 PHE A O 1
ATOM 988 N N . THR A 1 142 ? 13.916 6.377 -4.094 1.00 86.94 142 THR A N 1
ATOM 989 C CA . THR A 1 142 ? 15.377 6.173 -4.112 1.00 86.94 142 THR A CA 1
ATOM 990 C C . THR A 1 142 ? 15.910 5.489 -2.854 1.00 86.94 142 THR A C 1
ATOM 992 O O . THR A 1 142 ? 17.046 5.016 -2.851 1.00 86.94 142 THR A O 1
ATOM 995 N N . SER A 1 143 ? 15.103 5.402 -1.794 1.00 89.62 143 SER A N 1
ATOM 996 C CA . SER A 1 143 ? 15.435 4.721 -0.544 1.00 89.62 143 SER A CA 1
ATOM 997 C C . SER A 1 143 ? 14.488 3.551 -0.278 1.00 89.62 143 SER A C 1
ATOM 999 O O . SER A 1 143 ? 13.291 3.612 -0.556 1.00 89.62 143 SER A O 1
ATOM 1001 N N . LEU A 1 144 ? 15.046 2.471 0.272 1.00 92.75 144 LEU A N 1
ATOM 1002 C CA . LEU A 1 144 ? 14.287 1.324 0.766 1.00 92.75 144 LEU A CA 1
ATOM 1003 C C . LEU A 1 144 ? 14.025 1.486 2.269 1.00 92.75 144 LEU A C 1
ATOM 1005 O O . LEU A 1 144 ? 14.843 2.064 2.987 1.00 92.75 144 LEU A O 1
ATOM 1009 N N . GLY A 1 145 ? 12.920 0.922 2.749 1.00 93.69 145 GLY A N 1
ATOM 1010 C CA . GLY A 1 145 ? 12.527 0.925 4.155 1.00 93.69 145 GLY A CA 1
ATOM 1011 C C . GLY A 1 145 ? 11.172 1.596 4.411 1.00 93.69 145 GLY A C 1
ATOM 1012 O O . GLY A 1 145 ? 10.337 1.674 3.507 1.00 93.69 145 GLY A O 1
ATOM 1013 N N . PRO A 1 146 ? 10.908 2.030 5.656 1.00 94.75 146 PRO A N 1
ATOM 1014 C CA . PRO A 1 146 ? 9.668 2.712 6.005 1.00 94.75 146 PRO A CA 1
ATOM 1015 C C . PRO A 1 146 ? 9.608 4.095 5.350 1.00 94.75 146 PRO A C 1
ATOM 1017 O O . PRO A 1 146 ? 10.538 4.890 5.471 1.00 94.75 146 PRO A O 1
ATOM 1020 N N . VAL A 1 147 ? 8.492 4.383 4.684 1.00 93.62 147 VAL A N 1
ATOM 1021 C CA . VAL A 1 147 ? 8.228 5.674 4.029 1.00 93.62 147 VAL A CA 1
ATOM 1022 C C . VAL A 1 147 ? 7.379 6.571 4.916 1.00 93.62 147 VAL A C 1
ATOM 1024 O O . VAL A 1 147 ? 7.642 7.764 5.039 1.00 93.62 147 VAL A O 1
ATOM 1027 N N . GLY A 1 148 ? 6.350 6.003 5.544 1.00 93.69 148 GLY A N 1
ATOM 1028 C CA . GLY A 1 148 ? 5.401 6.767 6.338 1.00 93.69 148 GLY A CA 1
ATOM 1029 C C . GLY A 1 148 ? 4.502 5.880 7.183 1.00 93.69 148 GLY A C 1
ATOM 1030 O O . GLY A 1 148 ? 4.339 4.690 6.912 1.00 93.69 148 GLY A O 1
ATOM 1031 N N . SER A 1 149 ? 3.927 6.485 8.215 1.00 95.69 149 SER A N 1
ATOM 1032 C CA . SER A 1 149 ? 2.909 5.880 9.065 1.00 95.69 149 SER A CA 1
ATOM 1033 C C . SER A 1 149 ? 1.799 6.900 9.286 1.00 95.69 149 SER A C 1
ATOM 1035 O O . SER A 1 149 ? 2.075 8.073 9.553 1.00 95.69 149 SER A O 1
ATOM 1037 N N . TRP A 1 150 ? 0.557 6.451 9.151 1.00 95.81 150 TRP A N 1
ATOM 1038 C CA . TRP A 1 150 ? -0.640 7.253 9.346 1.00 95.81 150 TRP A CA 1
ATOM 1039 C C . TRP A 1 150 ? -1.474 6.647 10.462 1.00 95.81 150 TRP A C 1
ATOM 1041 O O . TRP A 1 150 ? -1.785 5.459 10.427 1.00 95.81 150 TRP A O 1
ATOM 1051 N N . SER A 1 151 ? -1.863 7.455 11.443 1.00 95.69 151 SER A N 1
ATOM 1052 C CA . SER A 1 151 ? -2.811 7.042 12.474 1.00 95.69 151 SER A CA 1
ATOM 1053 C C . SER A 1 151 ? -4.244 7.241 11.993 1.00 95.69 151 SER A C 1
ATOM 1055 O O . SER A 1 151 ? -4.569 8.263 11.384 1.00 95.69 151 SER A O 1
ATOM 1057 N N . ILE A 1 152 ? -5.116 6.276 12.279 1.00 95.31 152 ILE A N 1
ATOM 1058 C CA . ILE A 1 152 ? -6.539 6.374 11.945 1.00 95.31 152 ILE A CA 1
ATOM 1059 C C . ILE A 1 152 ? -7.246 7.212 13.014 1.00 95.31 152 ILE A C 1
ATOM 1061 O O . ILE A 1 152 ? -7.228 6.874 14.202 1.00 95.31 152 ILE A O 1
ATOM 1065 N N . SER A 1 153 ? -7.886 8.306 12.595 1.00 94.44 153 SER A N 1
ATOM 1066 C CA . SER A 1 153 ? -8.540 9.255 13.500 1.00 94.44 153 SER A CA 1
ATOM 1067 C C . SER A 1 153 ? -9.599 8.577 14.373 1.00 94.44 153 SER A C 1
ATOM 1069 O O . SER A 1 153 ? -10.490 7.886 13.881 1.00 94.44 153 SER A O 1
ATOM 1071 N N . GLY A 1 154 ? -9.510 8.805 15.686 1.00 94.12 154 GLY A N 1
ATOM 1072 C CA . GLY A 1 154 ? -10.421 8.213 16.672 1.00 94.12 154 GLY A CA 1
ATOM 1073 C C . GLY A 1 154 ? -10.094 6.768 17.062 1.00 94.12 154 GLY A C 1
ATOM 1074 O O . GLY A 1 154 ? -10.888 6.140 17.757 1.00 94.12 154 GLY A O 1
ATOM 1075 N N . THR A 1 155 ? -8.943 6.234 16.645 1.00 94.94 155 THR A N 1
ATOM 1076 C CA . THR A 1 155 ? -8.504 4.871 16.978 1.00 94.94 155 THR A CA 1
ATOM 1077 C C . THR A 1 155 ? -7.032 4.853 17.405 1.00 94.94 155 THR A C 1
ATOM 1079 O O . THR A 1 155 ? -6.324 5.854 17.283 1.00 94.94 155 THR A O 1
ATOM 1082 N N . SER A 1 156 ? -6.555 3.713 17.908 1.00 94.69 156 SER A N 1
ATOM 1083 C CA . SER A 1 156 ? -5.133 3.480 18.191 1.00 94.69 156 SER A CA 1
ATOM 1084 C C . SER A 1 156 ? -4.369 2.873 17.008 1.00 94.69 156 SER A C 1
ATOM 1086 O O . SER A 1 156 ? -3.181 2.585 17.151 1.00 94.69 156 SER A O 1
ATOM 1088 N N . GLU A 1 157 ? -5.021 2.677 15.864 1.00 95.62 157 GLU A N 1
ATOM 1089 C CA . GLU A 1 157 ? -4.538 1.880 14.732 1.00 95.62 157 GLU A CA 1
ATOM 1090 C C . GLU A 1 157 ? -3.717 2.712 13.752 1.00 95.62 157 GLU A C 1
ATOM 1092 O O . GLU A 1 157 ? -3.816 3.946 13.720 1.00 95.62 157 GLU A O 1
ATOM 1097 N N . SER A 1 158 ? -2.878 2.043 12.961 1.00 96.06 158 SER A N 1
ATOM 1098 C CA . SER A 1 158 ? -2.098 2.716 11.926 1.00 96.06 158 SER A CA 1
ATOM 1099 C C . SER A 1 158 ? -2.037 1.977 10.599 1.00 96.06 158 SER A C 1
ATOM 1101 O O . SER A 1 158 ? -2.166 0.759 10.505 1.00 96.06 158 SER A O 1
ATOM 1103 N N . ILE A 1 159 ? -1.799 2.771 9.561 1.00 97.19 159 ILE A N 1
ATOM 1104 C CA . ILE A 1 159 ? -1.454 2.330 8.220 1.00 97.19 159 ILE A CA 1
ATOM 1105 C C . ILE A 1 159 ? 0.022 2.656 8.020 1.00 97.19 159 ILE A C 1
ATOM 1107 O O . ILE A 1 159 ? 0.427 3.801 8.202 1.00 97.19 159 ILE A O 1
ATOM 1111 N N . ASN A 1 160 ? 0.834 1.675 7.651 1.00 97.12 160 ASN A N 1
ATOM 1112 C CA . ASN A 1 160 ? 2.270 1.838 7.454 1.00 97.12 160 ASN A CA 1
ATOM 1113 C C . ASN A 1 160 ? 2.624 1.568 5.994 1.00 97.12 160 ASN A C 1
ATOM 1115 O O . ASN A 1 160 ? 2.154 0.591 5.420 1.00 97.12 160 ASN A O 1
ATOM 1119 N N . LEU A 1 161 ? 3.473 2.404 5.402 1.00 96.06 161 LEU A N 1
ATOM 1120 C CA . LEU A 1 161 ? 3.975 2.226 4.042 1.00 96.06 161 LEU A CA 1
ATOM 1121 C C . LEU A 1 161 ? 5.460 1.882 4.077 1.00 96.06 161 LEU A C 1
ATOM 1123 O O . LEU A 1 161 ? 6.271 2.619 4.643 1.00 96.06 161 LEU A O 1
ATOM 1127 N N . PHE A 1 162 ? 5.807 0.792 3.410 1.00 96.12 162 PHE A N 1
ATOM 1128 C CA . PHE A 1 162 ? 7.166 0.310 3.244 1.00 96.12 162 PHE A CA 1
ATOM 1129 C C . PHE A 1 162 ? 7.501 0.203 1.764 1.00 96.12 162 PHE A C 1
ATOM 1131 O O . PHE A 1 162 ? 6.682 -0.223 0.950 1.00 96.12 162 PHE A O 1
ATOM 1138 N N . VAL A 1 163 ? 8.739 0.536 1.437 1.00 94.88 163 VAL A N 1
ATOM 1139 C CA . VAL A 1 163 ? 9.330 0.318 0.123 1.00 94.88 163 VAL A CA 1
ATOM 1140 C C . VAL A 1 163 ? 10.405 -0.745 0.269 1.00 94.88 163 VAL A C 1
ATOM 1142 O O . VAL A 1 163 ? 11.283 -0.648 1.126 1.00 94.88 163 VAL A O 1
ATOM 1145 N N . GLY A 1 164 ? 10.340 -1.781 -0.554 1.00 92.44 164 GLY A N 1
ATOM 1146 C CA . GLY A 1 164 ? 11.274 -2.891 -0.501 1.00 92.44 164 GLY A CA 1
ATOM 1147 C C . GLY A 1 164 ? 11.597 -3.417 -1.885 1.00 92.44 164 GLY A C 1
ATOM 1148 O O . GLY A 1 164 ? 10.807 -3.327 -2.815 1.00 92.44 164 GLY A O 1
ATOM 1149 N N . GLN A 1 165 ? 12.768 -4.016 -2.014 1.00 88.12 165 GLN A N 1
ATOM 1150 C CA . GLN A 1 165 ? 13.111 -4.794 -3.190 1.00 88.12 165 GLN A CA 1
ATOM 1151 C C . GLN A 1 165 ? 13.088 -6.260 -2.779 1.00 88.12 165 GLN A C 1
ATOM 1153 O O . GLN A 1 165 ? 13.761 -6.640 -1.816 1.00 88.12 165 GLN A O 1
ATOM 1158 N N . VAL A 1 166 ? 12.311 -7.088 -3.477 1.00 80.56 166 VAL A N 1
ATOM 1159 C CA . VAL A 1 166 ? 12.432 -8.533 -3.284 1.00 80.56 166 VAL A CA 1
ATOM 1160 C C . VAL A 1 166 ? 13.756 -8.947 -3.917 1.00 80.56 166 VAL A C 1
ATOM 1162 O O . VAL A 1 166 ? 14.002 -8.604 -5.078 1.00 80.56 166 VAL A O 1
ATOM 1165 N N . PRO A 1 167 ? 14.644 -9.648 -3.181 1.00 69.44 167 PRO A N 1
ATOM 1166 C CA . PRO A 1 167 ? 15.821 -10.244 -3.786 1.00 69.44 167 PRO A CA 1
ATOM 1167 C C . PRO A 1 167 ? 15.341 -11.075 -4.967 1.00 69.44 167 PRO A C 1
ATOM 1169 O O . PRO A 1 167 ? 14.532 -11.987 -4.780 1.00 69.44 167 PRO A O 1
ATOM 1172 N N . GLY A 1 168 ? 15.772 -10.700 -6.176 1.00 67.38 168 GLY A N 1
ATOM 1173 C CA . GLY A 1 168 ? 15.319 -11.351 -7.401 1.00 67.38 168 GLY A CA 1
ATOM 1174 C C . GLY A 1 168 ? 15.435 -12.871 -7.275 1.00 67.38 168 GLY A C 1
ATOM 1175 O O . GLY A 1 168 ? 16.264 -13.344 -6.486 1.00 67.38 168 GLY A O 1
ATOM 1176 N N . PRO A 1 169 ? 14.609 -13.641 -8.011 1.00 63.66 169 PRO A N 1
ATOM 1177 C CA . PRO A 1 169 ? 14.591 -15.093 -7.906 1.00 63.66 169 PRO A CA 1
ATOM 1178 C C . PRO A 1 169 ? 16.029 -15.590 -7.933 1.00 63.66 169 PRO A C 1
ATOM 1180 O O . PRO A 1 169 ? 16.751 -15.341 -8.903 1.00 63.66 169 PRO A O 1
ATOM 1183 N N . LEU A 1 170 ? 16.455 -16.191 -6.814 1.00 64.81 170 LEU A N 1
ATOM 1184 C CA . LEU A 1 170 ? 17.820 -16.670 -6.629 1.00 64.81 170 LEU A CA 1
ATOM 1185 C C . LEU A 1 170 ? 18.224 -17.380 -7.917 1.00 64.81 170 LEU A C 1
ATOM 1187 O O . LEU A 1 170 ? 17.471 -18.268 -8.336 1.00 64.81 170 LEU A O 1
ATOM 1191 N N . PRO A 1 171 ? 19.345 -16.990 -8.559 1.00 66.19 171 PRO A N 1
ATOM 1192 C CA . PRO A 1 171 ? 19.737 -17.566 -9.831 1.00 66.19 171 PRO A CA 1
ATOM 1193 C C . PRO A 1 171 ? 19.611 -19.077 -9.710 1.00 66.19 171 PRO A C 1
ATOM 1195 O O . PRO A 1 171 ? 20.252 -19.679 -8.847 1.00 66.19 171 PRO A O 1
ATOM 1198 N N . LEU A 1 172 ? 18.745 -19.694 -10.518 1.00 63.31 172 LEU A N 1
ATOM 1199 C CA . LEU A 1 172 ? 18.445 -21.130 -10.418 1.00 63.31 172 LEU A CA 1
ATOM 1200 C C . LEU A 1 172 ? 19.721 -21.988 -10.513 1.00 63.31 172 LEU A C 1
ATOM 1202 O O . LEU A 1 172 ? 19.766 -23.116 -10.025 1.00 63.31 172 LEU A O 1
ATOM 1206 N N . LEU A 1 173 ? 20.791 -21.408 -11.062 1.00 62.22 173 LEU A N 1
ATOM 1207 C CA . LEU A 1 173 ? 22.153 -21.930 -11.057 1.00 62.22 173 LEU A CA 1
ATOM 1208 C C . LEU A 1 173 ? 22.683 -22.234 -9.637 1.00 62.22 173 LEU A C 1
ATOM 1210 O O . LEU A 1 173 ? 23.290 -23.282 -9.423 1.00 62.22 173 LEU A O 1
ATOM 1214 N N . GLY A 1 174 ? 22.405 -21.381 -8.647 1.00 61.88 174 GLY A N 1
ATOM 1215 C CA . GLY A 1 174 ? 22.766 -21.601 -7.243 1.00 61.88 174 GLY A CA 1
ATOM 1216 C C . GLY A 1 174 ? 21.925 -22.690 -6.573 1.00 61.88 174 GLY A C 1
ATOM 1217 O O . GLY A 1 174 ? 22.463 -23.537 -5.855 1.00 61.88 174 GLY A O 1
ATOM 1218 N N . ALA A 1 175 ? 20.621 -22.743 -6.868 1.00 62.28 175 ALA A N 1
ATOM 1219 C CA . ALA A 1 175 ? 19.753 -23.818 -6.383 1.00 62.28 175 ALA A CA 1
ATOM 1220 C C . ALA A 1 175 ? 20.218 -25.186 -6.915 1.00 62.28 175 ALA A C 1
ATOM 1222 O O . ALA A 1 175 ? 20.321 -26.150 -6.154 1.00 62.28 175 ALA A O 1
ATOM 1223 N N . GLY A 1 176 ? 20.602 -25.261 -8.194 1.00 67.25 176 GLY A N 1
ATOM 1224 C CA . GLY A 1 176 ? 21.191 -26.462 -8.792 1.00 67.25 176 GLY A CA 1
ATOM 1225 C C . GLY A 1 176 ? 22.447 -26.946 -8.057 1.00 67.25 176 GLY A C 1
ATOM 1226 O O . GLY A 1 176 ? 22.575 -28.142 -7.778 1.00 67.25 176 GLY A O 1
ATOM 1227 N N . ALA A 1 177 ? 23.337 -26.029 -7.663 1.00 70.75 177 ALA A N 1
ATOM 1228 C CA . ALA A 1 177 ? 24.527 -26.361 -6.879 1.00 70.75 177 ALA A CA 1
ATOM 1229 C C . ALA A 1 177 ? 24.181 -26.893 -5.474 1.00 70.75 177 ALA A C 1
ATOM 1231 O O . ALA A 1 177 ? 24.753 -27.898 -5.041 1.00 70.75 177 ALA A O 1
ATOM 1232 N N . ALA A 1 178 ? 23.200 -26.292 -4.791 1.00 70.88 178 ALA A N 1
ATOM 1233 C CA . ALA A 1 178 ? 22.738 -26.752 -3.479 1.00 70.88 178 ALA A CA 1
ATOM 1234 C C . ALA A 1 178 ? 22.120 -28.164 -3.545 1.00 70.88 178 ALA A C 1
ATOM 1236 O O . ALA A 1 178 ? 22.466 -29.047 -2.750 1.00 70.88 178 ALA A O 1
ATOM 1237 N N . PHE A 1 179 ? 21.273 -28.431 -4.545 1.00 74.56 179 PHE A N 1
ATOM 1238 C CA . PHE A 1 179 ? 20.718 -29.770 -4.761 1.00 74.56 179 PHE A CA 1
ATOM 1239 C C . PHE A 1 179 ? 21.796 -30.786 -5.168 1.00 74.56 179 PHE A C 1
ATOM 1241 O O . PHE A 1 179 ? 21.769 -31.924 -4.683 1.00 74.56 179 PHE A O 1
ATOM 1248 N N . GLY A 1 180 ? 22.778 -30.384 -5.980 1.00 74.06 180 GLY A N 1
ATOM 1249 C CA . GLY A 1 180 ? 23.934 -31.209 -6.344 1.00 74.06 180 GLY A CA 1
ATOM 1250 C C . GLY A 1 180 ? 24.789 -31.604 -5.135 1.00 74.06 180 GLY A C 1
ATOM 1251 O O . GLY A 1 180 ? 25.131 -32.781 -4.970 1.00 74.06 180 GLY A O 1
ATOM 1252 N N . TRP A 1 181 ? 25.066 -30.659 -4.233 1.00 76.44 181 TRP A N 1
ATOM 1253 C CA . TRP A 1 181 ? 25.799 -30.923 -2.994 1.00 76.44 181 TRP A CA 1
ATOM 1254 C C . TRP A 1 181 ? 25.026 -31.862 -2.056 1.00 76.44 181 TRP A C 1
ATOM 1256 O O . TRP A 1 181 ? 25.609 -32.812 -1.527 1.00 76.44 181 TRP A O 1
ATOM 1266 N N . SER A 1 182 ? 23.698 -31.709 -1.952 1.00 77.62 182 SER A N 1
ATOM 1267 C CA . SER A 1 182 ? 22.851 -32.611 -1.151 1.00 77.62 182 SER A CA 1
ATOM 1268 C C . SER A 1 182 ? 22.914 -34.076 -1.619 1.00 77.62 182 SER A C 1
ATOM 1270 O O . SER A 1 182 ? 22.912 -34.998 -0.797 1.00 77.62 182 SER A O 1
ATOM 1272 N N . ARG A 1 183 ? 23.014 -34.313 -2.938 1.00 76.25 183 ARG A N 1
ATOM 1273 C CA . ARG A 1 183 ? 23.161 -35.665 -3.507 1.00 76.25 183 ARG A CA 1
ATOM 1274 C C . ARG A 1 183 ? 24.533 -36.254 -3.186 1.00 76.25 183 ARG A C 1
ATOM 1276 O O . ARG A 1 183 ? 24.629 -37.437 -2.860 1.00 76.25 183 ARG A O 1
ATOM 1283 N N . ARG A 1 184 ? 25.589 -35.437 -3.241 1.00 81.50 184 ARG A N 1
ATOM 1284 C CA . ARG A 1 184 ? 26.953 -35.862 -2.889 1.00 81.50 184 ARG A CA 1
ATOM 1285 C C . ARG A 1 184 ? 27.081 -36.197 -1.402 1.00 81.50 184 ARG A C 1
ATOM 1287 O O . ARG A 1 184 ? 27.729 -37.187 -1.071 1.00 81.50 184 ARG A O 1
ATOM 1294 N N . LEU A 1 185 ? 26.451 -35.414 -0.525 1.00 76.56 185 LEU A N 1
ATOM 1295 C CA . LEU A 1 185 ? 26.478 -35.638 0.921 1.00 76.56 185 LEU A CA 1
ATOM 1296 C C . LEU A 1 185 ? 25.766 -36.944 1.305 1.00 76.56 185 LEU A C 1
ATOM 1298 O O . LEU A 1 185 ? 26.334 -37.757 2.031 1.00 76.56 185 LEU A O 1
ATOM 1302 N N . ARG A 1 186 ? 24.579 -37.202 0.733 1.00 79.75 186 ARG A N 1
ATOM 1303 C CA . ARG A 1 186 ? 23.843 -38.460 0.958 1.00 79.75 186 ARG A CA 1
ATOM 1304 C C . ARG A 1 186 ? 24.654 -39.698 0.571 1.00 79.75 186 ARG A C 1
ATOM 1306 O O . ARG A 1 186 ? 24.669 -40.657 1.331 1.00 79.75 186 ARG A O 1
ATOM 1313 N N . ARG A 1 187 ? 25.403 -39.656 -0.542 1.00 75.75 187 ARG A N 1
ATOM 1314 C CA . ARG A 1 187 ? 26.293 -40.772 -0.929 1.00 75.75 187 ARG A CA 1
ATOM 1315 C C . ARG A 1 187 ? 27.389 -41.056 0.099 1.00 75.75 187 ARG A C 1
ATOM 1317 O O . ARG A 1 187 ? 27.748 -42.212 0.276 1.00 75.75 187 ARG A O 1
ATOM 1324 N N . ARG A 1 188 ? 27.931 -40.027 0.760 1.00 78.12 188 ARG A N 1
ATOM 1325 C CA . ARG A 1 188 ? 28.993 -40.209 1.764 1.00 78.12 188 ARG A CA 1
ATOM 1326 C C . ARG A 1 188 ? 28.472 -40.854 3.047 1.00 78.12 188 ARG A C 1
ATOM 1328 O O . ARG A 1 188 ? 29.150 -41.716 3.585 1.00 78.12 188 ARG A O 1
ATOM 1335 N N . ILE A 1 189 ? 27.272 -40.485 3.493 1.00 76.50 189 ILE A N 1
ATOM 1336 C CA . ILE A 1 189 ? 26.674 -41.025 4.726 1.00 76.50 189 ILE A CA 1
ATOM 1337 C C . ILE A 1 189 ? 26.327 -42.513 4.572 1.00 76.50 189 ILE A C 1
ATOM 1339 O O . ILE A 1 189 ? 26.571 -43.301 5.479 1.00 76.50 189 ILE A O 1
ATOM 1343 N N . SER A 1 190 ? 25.812 -42.928 3.411 1.00 73.62 190 SER A N 1
ATOM 1344 C CA . SER A 1 190 ? 25.507 -44.345 3.167 1.00 73.62 190 SER A CA 1
ATOM 1345 C C . SER A 1 190 ? 26.756 -45.232 3.100 1.00 73.62 190 SER A C 1
ATOM 1347 O O . SER A 1 190 ? 26.660 -46.425 3.361 1.00 73.62 190 SER A O 1
ATOM 1349 N N . ALA A 1 191 ? 27.922 -44.670 2.773 1.00 64.50 191 ALA A N 1
ATOM 1350 C CA . ALA A 1 191 ? 29.166 -45.429 2.669 1.00 64.50 191 ALA A CA 1
ATOM 1351 C C . ALA A 1 191 ? 29.825 -45.727 4.032 1.00 64.50 191 ALA A C 1
ATOM 1353 O O . ALA A 1 191 ? 30.602 -46.669 4.127 1.00 64.50 191 ALA A O 1
ATOM 1354 N N . SER A 1 192 ? 29.518 -44.969 5.091 1.00 64.06 192 SER A N 1
ATOM 1355 C CA . SER A 1 192 ? 30.153 -45.120 6.413 1.00 64.06 192 SER A CA 1
ATOM 1356 C C . SER A 1 192 ? 29.472 -46.125 7.359 1.00 64.06 192 SER A C 1
ATOM 1358 O O . SER A 1 192 ? 29.915 -46.273 8.491 1.00 64.06 192 SER A O 1
ATOM 1360 N N . VAL A 1 193 ? 28.401 -46.809 6.936 1.00 68.19 193 VAL A N 1
ATOM 1361 C CA . VAL A 1 193 ? 27.602 -47.716 7.798 1.00 68.19 193 VAL A CA 1
ATOM 1362 C C . VAL A 1 193 ? 28.024 -49.193 7.692 1.00 68.19 193 VAL A C 1
ATOM 1364 O O . VAL A 1 193 ? 27.501 -50.036 8.412 1.00 68.19 193 VAL A O 1
ATOM 1367 N N . ILE A 1 194 ? 29.004 -49.542 6.852 1.00 59.69 194 ILE A N 1
ATOM 1368 C CA . ILE A 1 194 ? 29.400 -50.944 6.642 1.00 59.69 194 ILE A CA 1
ATOM 1369 C C . ILE A 1 194 ? 30.886 -51.129 6.965 1.00 59.69 194 ILE A C 1
ATOM 1371 O O . ILE A 1 194 ? 31.723 -51.161 6.069 1.00 59.69 194 ILE A O 1
ATOM 1375 N N . THR A 1 195 ? 31.204 -51.299 8.248 1.00 64.75 195 THR A N 1
ATOM 1376 C CA . THR A 1 195 ? 32.444 -51.972 8.665 1.00 64.75 195 THR A CA 1
ATOM 1377 C C . THR A 1 195 ? 32.069 -53.065 9.667 1.00 64.75 195 THR A C 1
ATOM 1379 O O . THR A 1 195 ? 31.851 -52.757 10.839 1.00 64.75 195 THR A O 1
ATOM 1382 N N . PRO A 1 196 ? 31.903 -54.329 9.236 1.00 69.94 196 PRO A N 1
ATOM 1383 C CA . PRO A 1 196 ? 31.715 -55.435 10.165 1.00 69.94 196 PRO A CA 1
ATOM 1384 C C . PRO A 1 196 ? 33.012 -55.704 10.955 1.00 69.94 196 PRO A C 1
ATOM 1386 O O . PRO A 1 196 ? 34.106 -55.493 10.423 1.00 69.94 196 PRO A O 1
ATOM 1389 N N . PRO A 1 197 ? 32.908 -56.165 12.214 1.00 66.31 197 PRO A N 1
ATOM 1390 C CA . PRO A 1 197 ? 34.063 -56.516 13.032 1.00 66.31 197 PRO A CA 1
ATOM 1391 C C . PRO A 1 197 ? 34.804 -57.707 12.413 1.00 66.31 197 PRO A C 1
ATOM 1393 O O . PRO A 1 197 ? 34.190 -58.729 12.105 1.00 66.31 197 PRO A O 1
ATOM 1396 N N . GLN A 1 198 ? 36.118 -57.570 12.218 1.00 69.19 198 GLN A N 1
ATOM 1397 C CA . GLN A 1 198 ? 36.970 -58.709 11.884 1.00 69.19 198 GLN A CA 1
ATOM 1398 C C . GLN A 1 198 ? 37.164 -59.562 13.139 1.00 69.19 198 GLN A C 1
ATOM 1400 O O . GLN A 1 198 ? 37.554 -59.044 14.186 1.00 69.19 198 GLN A O 1
ATOM 1405 N N . ALA A 1 199 ? 36.818 -60.841 13.001 1.00 65.88 199 ALA A N 1
ATOM 1406 C CA . ALA A 1 199 ? 37.111 -61.907 13.948 1.00 65.88 199 ALA A CA 1
ATOM 1407 C C . ALA A 1 199 ? 38.572 -62.357 13.831 1.00 65.88 199 ALA A C 1
ATOM 1409 O O . ALA A 1 199 ? 39.118 -62.269 12.705 1.00 65.88 199 ALA A O 1
#

Radius of gyration: 22.69 Å; chains: 1; bounding box: 55×83×40 Å

Secondary structure (DSSP, 8-state):
-----------S----EEEEEEEEETTEEEEEEEE--S----EEE-----SSSEEEGGGTEEEESSS----EEEEES-S--S---EEES-SEEESS-EEEETT--TTSSSEEEEE-TTPPTTS-EEEEEEETT--TTTTT--S-EEEEEEEETTSS-EEEEEEEEPPP---HHHHHHHHHHHHHHHHHHHHTT--PPP-

pLDDT: mean 83.39, std 15.62, range [34.28, 97.38]

Sequence (199 aa):
MDFVLLACWAKGSAKADLNIYLVDEAPNLKVLVSGQLASLGSAVALATCDVNGALVSSVGAICTGTSAVTDLRAINGPTGFGGTASFLGADSVSGPSFLLAANFLTLYGSGVYSIDPSYSAGSPFLSSATFNNTSLAAQGFTSLGPVGSWSISGTSESINLFVGQVPGPLPLLGAGAAFGWSRRLRRRISASVITPPQA

Foldseek 3Di:
DDPPPDDPDDDDPPFWEWEWEFEDAPQKTKIKIKTFALDQAAFDFFDFLPAQWKDAQCQAKTKAHDTTFTGKFFKAKARGQQFDDIDTHFPDKDFWMKMWGQHDPPPPVTTIIGTHPPDDHPDMGIIMGMHGSDHCVNRVNPDFFWRMWIGTPPDRYIYTYGYDYDPHDDPVVVVVVVVVVVVVVVVVVVVPPDDDDDD

=== Feature glossary ===
Key to the feature types in this record:

Secondary structure (8-state, DSSP). Secondary structure is the local, repeating backbone conformation. DSSP classifies it into eight states by reading the hydrogen-bond network: three helix types (H, G, I), two β types (E, B), two non-regular types (T, S), and unstructured coil (-).

Backbone torsions (φ/ψ). Backbone dihedral angles. Every residue except chain termini has a φ (preceding-C → N → Cα → C) and a ψ (N → Cα → C → next-N). They are reported in degrees following the IUPAC sign convention. Secondary structure is essentially a statement about which (φ, ψ) basin each residue occupies.

Predicted aligned error. Predicted Aligned Error (PAE) is an AlphaFold confidence matrix: entry (i, j) is the expected error in the position of residue j, in ångströms, when the prediction is superimposed on the true structure at residue i. Low PAE within a block of residues means that block is internally rigid and well-predicted; high PAE between two blocks means their relative placement is uncertain even if each block individually is confident.

B-factor. B-factor (Debye–Waller factor) reflects atomic displacement in the crystal lattice. It is an experimental observable (units Å²), not a prediction; low values mean the atom is pinned down, high values mean it moves or is heterogeneous across the crystal.

Secondary structure (3-state, P-SEA). Three-state secondary structure (P-SEA) collapses the eight DSSP classes into helix (a), strand (b), and coil (c). P-SEA assigns these from Cα geometry alone — distances and angles — without requiring backbone oxygens, so it works on any Cα trace.

Sequence. Primary structure: the covalent order of the twenty standard amino acids along the backbone. Two proteins with the same sequence will (almost always) fold to the same structure; two with 30% identity often share a fold but not the details.

pLDDT. pLDDT is the predicted lDDT-Cα score: AlphaFold's confidence that the local environment of each residue (all inter-atomic distances within 15 Å) is correctly placed. It is a per-residue number between 0 and 100, with higher meaning more reliable.

InterPro / GO / CATH / organism. Functional annotations link the protein to curated databases. InterPro entries identify conserved domains and families by matching the sequence against member-database signatures (Pfam, PROSITE, CDD, …). Gene Ontology (GO) terms describe molecular function, biological process, and cellular component in a controlled vocabulary. CATH places the structure in a hierarchical fold classification (Class/Architecture/Topology/Homologous-superfamily). The organism is the source species.

Contact-map, Ramachandran, and PAE plots. Three diagnostic plots accompany the record. The Cα contact map visualizes the tertiary structure as a 2D adjacency matrix (8 Å cutoff, sequence-local contacts suppressed). The Ramachandran plot shows the distribution of backbone (φ, ψ) torsions, with points in the α and β basins reflecting secondary structure content. The PAE plot shows AlphaFold's inter-residue confidence as a color matrix.

mmCIF coordinates. The mmCIF table is the protein's shape written out atom by atom. For each backbone N, Cα, C, and carbonyl O, it records an (x, y, z) coordinate triple in Å plus the residue type, chain letter, and residue number.

Radius of gyration, Cα contacts, bounding box. Three whole-structure scalars: the radius of gyration (RMS distance of Cα from centroid, in Å), the count of Cα–Cα contacts (pairs closer than 8 Å and separated by more than four residues in sequence — i.e. tertiary, not local, contacts), and the bounding-box dimensions. Together they distinguish compact globular folds from extended fibres or disordered chains.

Foldseek 3Di. The Foldseek 3Di string encodes local tertiary geometry as a 20-letter alphabet — one character per residue — derived from the relative positions of nearby Cα atoms. Unlike the amino-acid sequence, 3Di is a direct function of the 3D structure, so two proteins with the same fold have similar 3Di strings even at low sequence identity.

Rendered structure images. Six rendered views show the 3D structure from the faces of a cube — i.e. along ±x, ±y, ±z. Rendering representation is drawn randomly per protein from cartoon (secondary-structure ribbons), sticks (backbone bonds), or molecular surface; coloring is either N→C rainbow (blue at the N-terminus through red at the C-terminus) or one color per chain.

Nearest PDB structures. The Foldseek neighbor list gives the closest experimentally determined structures in the PDB, ranked by structural alignment. TM-score near 1 means near-identical fold; near 0.3 means only rough topology match. This is how one finds what a novel AlphaFold prediction most resembles in the solved-structure universe.

Solvent-accessible surface area. SASA measures how much of the protein is reachable by solvent. It is computed by rolling a water-sized probe over the atomic surface and summing the exposed area (Å²). Per-residue SASA distinguishes core (buried, low SASA) from surface (exposed, high SASA) residues; total SASA is a whole-molecule size measure.